Protein AF-A0A848VJ74-F1 (afdb_monomer_lite)

Foldseek 3Di:
DCVLLVLDDLLLLVLLLLLQVLDDDPPPNVQLVVLSVVCVVPPDPVSSVSNVVVSQLSLQVLLADPVQLVVCVVVVHRSGDDPLSLLQLLCVLLVHDQADDDDLLNRLLCSLQRSLQVQLLVDDLVLNLVLLVLLPHDNVLSNVLCVVCVSRDHLVSCVVSDPPSSSLLSSLLQLLLVLCQLSDDPSSVVSVVSCCVPPVVLCVSNGPSSVVRDGPDHNVSRPDPSSSRSNNSSSSSNNSSVVVVVVVVVVD

pLDDT: mean 84.58, std 11.13, range [38.28, 97.19]

Sequence (252 aa):
MQDVLAILEPTDYRFLVGLVESNLNLADDTLLRRHLAAVEKEDTPEHRNAFCLAFEDHLRYLGSSDVAWAVRKVMGQDPGVSFQEIVRDAANALKVDAPRLGTDRERLEELVEAYATKQFAELSPEEQQKMLEDLGVERDKAAAFLARSAGKMALPLMVEAFNLVVVEGLIKTIIFGTIAKIIGRQLTARLFSFLVGRLPWWVTWIGPAAWTLSIGWTALDIQGPAMRKTIPVVLYLGLASLRVKGAERDGA

Structure (mmCIF, N/CA/C/O backbone):
data_AF-A0A848VJ74-F1
#
_entry.id   AF-A0A848VJ74-F1
#
loop_
_atom_site.group_PDB
_atom_site.id
_atom_site.type_symbol
_atom_site.label_atom_id
_atom_site.label_alt_id
_atom_site.label_comp_id
_atom_site.label_asym_id
_atom_site.label_entity_id
_atom_site.label_seq_id
_atom_site.pdbx_PDB_ins_code
_atom_site.Cartn_x
_atom_site.Cartn_y
_atom_site.Cartn_z
_atom_site.occupancy
_atom_site.B_iso_or_equiv
_atom_site.auth_seq_id
_atom_site.auth_comp_id
_atom_site.auth_asym_id
_atom_site.auth_atom_id
_atom_site.pdbx_PDB_model_num
ATOM 1 N N . MET A 1 1 ? -1.002 -7.737 -13.983 1.00 87.56 1 MET A N 1
ATOM 2 C CA . MET A 1 1 ? -0.115 -6.668 -13.503 1.00 87.56 1 MET A CA 1
ATOM 3 C C . MET A 1 1 ? -0.118 -5.556 -14.525 1.00 87.56 1 MET A C 1
ATOM 5 O O . MET A 1 1 ? -0.227 -4.409 -14.134 1.00 87.56 1 MET A O 1
ATOM 9 N N . GLN A 1 2 ? -0.068 -5.873 -15.821 1.00 85.25 2 GLN A N 1
ATOM 10 C CA . GLN A 1 2 ? -0.186 -4.899 -16.912 1.00 85.25 2 GLN A CA 1
ATOM 11 C C . GLN A 1 2 ? -1.416 -3.974 -16.802 1.00 85.25 2 GLN A C 1
ATOM 13 O O . GLN A 1 2 ? -1.291 -2.772 -17.002 1.00 85.25 2 GLN A O 1
ATOM 18 N N . ASP A 1 3 ? -2.572 -4.507 -16.400 1.00 89.19 3 ASP A N 1
ATOM 19 C CA . ASP A 1 3 ? -3.796 -3.755 -16.081 1.00 89.19 3 ASP A CA 1
ATOM 20 C C . ASP A 1 3 ? -3.602 -2.735 -14.944 1.00 89.19 3 ASP A C 1
ATOM 22 O O . ASP A 1 3 ? -4.093 -1.612 -15.019 1.00 89.19 3 ASP A O 1
ATOM 26 N N . VAL A 1 4 ? -2.837 -3.106 -13.917 1.00 93.25 4 VAL A N 1
ATOM 27 C CA . VAL A 1 4 ? -2.484 -2.243 -12.779 1.00 93.25 4 VAL A CA 1
ATOM 28 C C . VAL A 1 4 ? -1.413 -1.219 -13.161 1.00 93.25 4 VAL A C 1
ATOM 30 O O . VAL A 1 4 ? -1.454 -0.080 -12.718 1.00 93.25 4 VAL A O 1
ATOM 33 N N . LEU A 1 5 ? -0.433 -1.595 -13.980 1.00 93.12 5 LEU A N 1
ATOM 34 C CA . LEU A 1 5 ? 0.645 -0.690 -14.381 1.00 93.12 5 LEU A CA 1
ATOM 35 C C . LEU A 1 5 ? 0.171 0.370 -15.378 1.00 93.12 5 LEU A C 1
ATOM 37 O O . LEU A 1 5 ? 0.678 1.488 -15.367 1.00 93.12 5 LEU A O 1
ATOM 41 N N . ALA A 1 6 ? -0.822 0.046 -16.208 1.00 91.12 6 ALA A N 1
ATOM 42 C CA . ALA A 1 6 ? -1.380 0.963 -17.199 1.00 91.12 6 ALA A CA 1
ATOM 43 C C . ALA A 1 6 ? -2.061 2.200 -16.583 1.00 91.12 6 ALA A C 1
ATOM 45 O O . ALA A 1 6 ? -2.160 3.230 -17.247 1.00 91.12 6 ALA A O 1
ATOM 46 N N . ILE A 1 7 ? -2.512 2.112 -15.327 1.00 92.50 7 ILE A N 1
ATOM 47 C CA . ILE A 1 7 ? -3.195 3.207 -14.620 1.00 92.50 7 ILE A CA 1
ATOM 48 C C . ILE A 1 7 ? -2.255 4.118 -13.817 1.00 92.50 7 ILE A C 1
ATOM 50 O O . ILE A 1 7 ? -2.706 5.049 -13.143 1.00 92.50 7 ILE A O 1
ATOM 54 N N . LEU A 1 8 ? -0.956 3.824 -13.829 1.00 92.94 8 LEU A N 1
ATOM 55 C CA . LEU A 1 8 ? 0.028 4.577 -13.068 1.00 92.94 8 LEU A CA 1
ATOM 56 C C . LEU A 1 8 ? 0.418 5.870 -13.789 1.00 92.94 8 LEU A C 1
ATOM 58 O O . LEU A 1 8 ? 0.572 5.934 -15.010 1.00 92.94 8 LEU A O 1
ATOM 62 N N . GLU A 1 9 ? 0.618 6.910 -12.994 1.00 90.69 9 GLU A N 1
ATOM 63 C CA . GLU A 1 9 ? 1.155 8.192 -13.422 1.00 90.69 9 GLU A CA 1
ATOM 64 C C . GLU A 1 9 ? 2.674 8.234 -13.175 1.00 90.69 9 GLU A C 1
ATOM 66 O O . GLU A 1 9 ? 3.182 7.523 -12.303 1.00 90.69 9 GLU A O 1
ATOM 71 N N . PRO A 1 10 ? 3.431 9.121 -13.849 1.00 89.38 10 PRO A N 1
ATOM 72 C CA . PRO A 1 10 ? 4.872 9.263 -13.611 1.00 89.38 10 PRO A CA 1
ATOM 73 C C . PRO A 1 10 ? 5.256 9.482 -12.136 1.00 89.38 10 PRO A C 1
ATOM 75 O O . PRO A 1 10 ? 6.315 9.043 -11.683 1.00 89.38 10 PRO A O 1
ATOM 78 N N . THR A 1 11 ? 4.386 10.132 -11.356 1.00 89.56 11 THR A N 1
ATOM 79 C CA . THR A 1 11 ? 4.577 10.315 -9.908 1.00 89.56 11 THR A CA 1
ATOM 80 C C . THR A 1 11 ? 4.570 8.982 -9.152 1.00 89.56 11 THR A C 1
ATOM 82 O O . THR A 1 11 ? 5.371 8.801 -8.231 1.00 89.56 11 THR A O 1
ATOM 85 N N . ASP A 1 12 ? 3.718 8.037 -9.559 1.00 93.00 12 ASP A N 1
ATOM 86 C CA . ASP A 1 12 ? 3.618 6.707 -8.956 1.00 93.00 12 ASP A CA 1
ATOM 87 C C . ASP A 1 12 ? 4.892 5.897 -9.197 1.00 93.00 12 ASP A C 1
ATOM 89 O O . ASP A 1 12 ? 5.389 5.249 -8.278 1.00 93.00 12 ASP A O 1
ATOM 93 N N . TYR A 1 13 ? 5.475 5.993 -10.397 1.00 93.62 13 TYR A N 1
ATOM 94 C CA . TYR A 1 13 ? 6.734 5.324 -10.727 1.00 93.62 13 TYR A CA 1
ATOM 95 C C . TYR A 1 13 ? 7.848 5.719 -9.762 1.00 93.62 13 TYR A C 1
ATOM 97 O O . TYR A 1 13 ? 8.480 4.851 -9.164 1.00 93.62 13 TYR A O 1
ATOM 105 N N . ARG A 1 14 ? 8.051 7.022 -9.531 1.00 91.00 14 ARG A N 1
ATOM 106 C CA . ARG A 1 14 ? 9.091 7.490 -8.602 1.00 91.00 14 ARG A CA 1
ATOM 107 C C . ARG A 1 14 ? 8.842 7.002 -7.173 1.00 91.00 14 ARG A C 1
ATOM 109 O O . ARG A 1 14 ? 9.794 6.623 -6.488 1.00 91.00 14 ARG A O 1
ATOM 116 N N . PHE A 1 15 ? 7.586 6.996 -6.723 1.00 90.62 15 PHE A N 1
ATOM 117 C CA . PHE A 1 15 ? 7.241 6.481 -5.398 1.00 90.62 15 PHE A CA 1
ATOM 118 C C . PHE A 1 15 ? 7.562 4.982 -5.280 1.00 90.62 15 PHE A C 1
ATOM 120 O O . PHE A 1 15 ? 8.237 4.573 -4.336 1.00 90.62 15 PHE A O 1
ATOM 127 N N . LEU A 1 16 ? 7.159 4.183 -6.272 1.00 92.88 16 LEU A N 1
ATOM 128 C CA . LEU A 1 16 ? 7.401 2.741 -6.339 1.00 92.88 16 LEU A CA 1
ATOM 129 C C . LEU A 1 16 ? 8.894 2.387 -6.386 1.00 92.88 16 LEU A C 1
ATOM 131 O O . LEU A 1 16 ? 9.324 1.515 -5.632 1.00 92.88 16 LEU A O 1
ATOM 135 N N . VAL A 1 17 ? 9.693 3.095 -7.196 1.00 91.50 17 VAL A N 1
ATOM 136 C CA . VAL A 1 17 ? 11.163 2.955 -7.211 1.00 91.50 17 VAL A CA 1
ATOM 137 C C . VAL A 1 17 ? 11.736 3.217 -5.817 1.00 91.50 17 VAL A C 1
ATOM 139 O O . VAL A 1 17 ? 12.530 2.433 -5.299 1.00 91.50 17 VAL A O 1
ATOM 142 N N . GLY A 1 18 ? 11.266 4.279 -5.162 1.00 88.94 18 GLY A N 1
ATOM 143 C CA . GLY A 1 18 ? 11.667 4.616 -3.802 1.00 88.94 18 GLY A CA 1
ATOM 144 C C . GLY A 1 18 ? 11.379 3.522 -2.769 1.00 88.94 18 GLY A C 1
ATOM 145 O O . GLY A 1 18 ? 12.167 3.347 -1.841 1.00 88.94 18 GLY A O 1
ATOM 146 N N . LEU A 1 19 ? 10.284 2.770 -2.925 1.00 88.75 19 LEU A N 1
ATOM 147 C CA . LEU A 1 19 ? 9.942 1.656 -2.035 1.00 88.75 19 LEU A CA 1
ATOM 148 C C . LEU A 1 19 ? 10.895 0.463 -2.211 1.00 88.75 19 LEU A C 1
ATOM 150 O O . LEU A 1 19 ? 11.375 -0.083 -1.212 1.00 88.75 19 LEU A O 1
ATOM 154 N N . VAL A 1 20 ? 11.203 0.073 -3.453 1.00 86.19 20 VAL A N 1
ATOM 155 C CA . VAL A 1 20 ? 11.966 -1.159 -3.747 1.00 86.19 20 VAL A CA 1
ATOM 156 C C . VAL A 1 20 ? 13.481 -1.019 -3.559 1.00 86.19 20 VAL A C 1
ATOM 158 O O . VAL A 1 20 ? 14.148 -1.978 -3.152 1.00 86.19 20 VAL A O 1
ATOM 161 N N . GLU A 1 21 ? 14.025 0.182 -3.752 1.00 77.19 21 GLU A N 1
ATOM 162 C CA . GLU A 1 21 ? 15.469 0.452 -3.658 1.00 77.19 21 GLU A CA 1
ATOM 163 C C . GLU A 1 21 ? 15.962 0.743 -2.229 1.00 77.19 21 GLU A C 1
ATOM 165 O O . GLU A 1 21 ? 17.157 0.891 -1.979 1.00 77.19 21 GLU A O 1
ATOM 170 N N . SER A 1 22 ? 15.059 0.834 -1.253 1.00 60.19 22 SER A N 1
ATOM 171 C CA . SER A 1 22 ? 15.365 1.416 0.060 1.00 60.19 22 SER A CA 1
ATOM 172 C C . SER A 1 22 ? 16.222 0.576 1.013 1.00 60.19 22 SER A C 1
ATOM 174 O O . SER A 1 22 ? 16.578 1.070 2.079 1.00 60.19 22 SER A O 1
ATOM 176 N N . ASN A 1 23 ? 16.604 -0.651 0.646 1.00 47.19 23 ASN A N 1
ATOM 177 C CA . ASN A 1 23 ? 17.564 -1.464 1.396 1.00 47.19 23 ASN A CA 1
ATOM 178 C C . ASN A 1 23 ? 18.284 -2.449 0.466 1.00 47.19 23 ASN A C 1
ATOM 180 O O . ASN A 1 23 ? 17.617 -3.248 -0.188 1.00 47.19 23 ASN A O 1
ATOM 184 N N . LEU A 1 24 ? 19.621 -2.376 0.445 1.00 42.09 24 LEU A N 1
ATOM 185 C CA . LEU A 1 24 ? 20.593 -3.393 0.004 1.00 42.09 24 LEU A CA 1
ATOM 186 C C . LEU A 1 24 ? 20.013 -4.488 -0.914 1.00 42.09 24 LEU A C 1
ATOM 188 O O . LEU A 1 24 ? 19.510 -5.496 -0.419 1.00 42.09 24 LEU A O 1
ATOM 192 N N . ASN A 1 25 ? 20.092 -4.319 -2.236 1.00 44.69 25 ASN A N 1
ATOM 193 C CA . ASN A 1 25 ? 19.915 -5.438 -3.161 1.00 44.69 25 ASN A CA 1
ATOM 194 C C . ASN A 1 25 ? 20.961 -5.413 -4.276 1.00 44.69 25 ASN A C 1
ATOM 196 O O . ASN A 1 25 ? 21.465 -4.359 -4.638 1.00 44.69 25 ASN A O 1
ATOM 200 N N . LEU A 1 26 ? 21.297 -6.602 -4.777 1.00 38.28 26 LEU A N 1
ATOM 201 C CA . LEU A 1 26 ? 22.283 -6.848 -5.840 1.00 38.28 26 LEU A CA 1
ATOM 202 C C . LEU A 1 26 ? 21.652 -6.864 -7.248 1.00 38.28 26 LEU A C 1
ATOM 204 O O . LEU A 1 26 ? 22.311 -7.256 -8.209 1.00 38.28 26 LEU A O 1
ATOM 208 N N . ALA A 1 27 ? 20.374 -6.492 -7.373 1.00 46.59 27 ALA A N 1
ATOM 209 C CA . ALA A 1 27 ? 19.727 -6.323 -8.669 1.00 46.59 27 ALA A CA 1
ATOM 210 C C . ALA A 1 27 ? 20.241 -5.036 -9.330 1.00 46.59 27 ALA A C 1
ATOM 212 O O . ALA A 1 27 ? 20.674 -4.113 -8.646 1.00 46.59 27 ALA A O 1
ATOM 213 N N . ASP A 1 28 ? 20.233 -4.990 -10.661 1.00 51.81 28 ASP A N 1
ATOM 214 C CA . ASP A 1 28 ? 20.763 -3.869 -11.441 1.00 51.81 28 ASP A CA 1
ATOM 215 C C . ASP A 1 28 ? 19.826 -2.644 -11.336 1.00 51.81 28 ASP A C 1
ATOM 217 O O . ASP A 1 28 ? 19.092 -2.296 -12.264 1.00 51.81 28 ASP A O 1
ATOM 221 N N . ASP A 1 29 ? 19.827 -2.003 -10.161 1.00 63.00 29 ASP A N 1
ATOM 222 C CA . ASP A 1 29 ? 19.030 -0.824 -9.777 1.00 63.00 29 ASP A CA 1
ATOM 223 C C . ASP A 1 29 ? 19.243 0.353 -10.758 1.00 63.00 29 ASP A C 1
ATOM 225 O O . ASP A 1 29 ? 18.420 1.259 -10.908 1.00 63.00 29 ASP A O 1
ATOM 229 N N . THR A 1 30 ? 20.335 0.303 -11.522 1.00 68.19 30 THR A N 1
ATOM 230 C CA . THR A 1 30 ? 20.664 1.221 -12.611 1.00 68.19 30 THR A CA 1
ATOM 231 C C . THR A 1 30 ? 19.622 1.225 -13.731 1.00 68.19 30 THR A C 1
ATOM 233 O O . THR A 1 30 ? 19.390 2.272 -14.343 1.00 68.19 30 THR A O 1
ATOM 236 N N . LEU A 1 31 ? 18.989 0.082 -14.020 1.00 82.25 31 LEU A N 1
ATOM 237 C CA . LEU A 1 31 ? 18.052 -0.049 -15.136 1.00 82.25 31 LEU A CA 1
ATOM 238 C C . LEU A 1 31 ? 16.699 0.596 -14.819 1.00 82.25 31 LEU A C 1
ATOM 240 O O . LEU A 1 31 ? 16.188 1.379 -15.622 1.00 82.25 31 LEU A O 1
ATOM 244 N N . LEU A 1 32 ? 16.153 0.334 -13.628 1.00 87.88 32 LEU A N 1
ATOM 245 C CA . LEU A 1 32 ? 14.874 0.904 -13.201 1.00 87.88 32 LEU A CA 1
ATOM 246 C C . LEU A 1 32 ? 14.961 2.435 -13.105 1.00 87.88 32 LEU A C 1
ATOM 248 O O . LEU A 1 32 ? 14.093 3.140 -13.622 1.00 87.88 32 LEU A O 1
ATOM 252 N N . ARG A 1 33 ? 16.068 2.962 -12.561 1.00 87.19 33 ARG A N 1
ATOM 253 C CA . ARG A 1 33 ? 16.355 4.408 -12.541 1.00 87.19 33 ARG A CA 1
ATOM 254 C C . ARG A 1 33 ? 16.524 5.003 -13.925 1.00 87.19 33 ARG A C 1
ATOM 256 O O . ARG A 1 33 ? 16.079 6.123 -14.155 1.00 87.19 33 ARG A O 1
ATOM 263 N N . ARG A 1 34 ? 17.166 4.281 -14.846 1.00 91.00 34 ARG A N 1
ATOM 264 C CA . ARG A 1 34 ? 17.322 4.734 -16.231 1.00 91.00 34 ARG A CA 1
ATOM 265 C C . ARG A 1 34 ? 15.961 4.879 -16.906 1.00 91.00 34 ARG A C 1
ATOM 267 O O . ARG A 1 34 ? 15.723 5.905 -17.538 1.00 91.00 34 ARG A O 1
ATOM 274 N N . HIS A 1 35 ? 15.077 3.893 -16.760 1.00 93.81 35 HIS A N 1
ATOM 275 C CA . HIS A 1 35 ? 13.731 3.974 -17.325 1.00 93.81 35 HIS A CA 1
ATOM 276 C C . HIS A 1 35 ? 12.890 5.056 -16.646 1.00 93.81 35 HIS A C 1
ATOM 278 O O . HIS A 1 35 ? 12.231 5.820 -17.343 1.00 93.81 35 HIS A O 1
ATOM 284 N N . LEU A 1 36 ? 12.987 5.204 -15.320 1.00 93.06 36 LEU A N 1
ATOM 285 C CA . LEU A 1 36 ? 12.335 6.302 -14.607 1.00 93.06 36 LEU A CA 1
ATOM 286 C C . LEU A 1 36 ? 12.811 7.668 -15.126 1.00 93.06 36 LEU A C 1
ATOM 288 O O . LEU A 1 36 ? 11.993 8.518 -15.458 1.00 93.06 36 LEU A O 1
ATOM 292 N N . ALA A 1 37 ? 14.124 7.865 -15.264 1.00 92.62 37 ALA A N 1
ATOM 293 C CA . ALA A 1 37 ? 14.690 9.103 -15.795 1.00 92.62 37 ALA A CA 1
ATOM 294 C C . ALA A 1 37 ? 14.249 9.377 -17.243 1.00 92.62 37 ALA A C 1
ATOM 296 O O . ALA A 1 37 ? 14.089 10.536 -17.620 1.00 92.62 37 ALA A O 1
ATOM 297 N N . ALA A 1 38 ? 14.039 8.332 -18.052 1.00 94.88 38 ALA A N 1
ATOM 298 C CA . ALA A 1 38 ? 13.506 8.471 -19.405 1.00 94.88 38 ALA A CA 1
ATOM 299 C C . ALA A 1 38 ? 12.053 8.975 -19.394 1.00 94.88 38 ALA A C 1
ATOM 301 O O . ALA A 1 38 ? 11.772 9.958 -20.073 1.00 94.88 38 ALA A O 1
ATOM 302 N N . VAL A 1 39 ? 11.177 8.386 -18.566 1.00 95.06 39 VAL A N 1
ATOM 303 C CA . VAL A 1 39 ? 9.784 8.851 -18.383 1.00 95.06 39 VAL A CA 1
ATOM 304 C C . VAL A 1 39 ? 9.753 10.292 -17.858 1.00 95.06 39 VAL A C 1
ATOM 306 O O . VAL A 1 39 ? 8.986 11.118 -18.338 1.00 95.06 39 VAL A O 1
ATOM 309 N N . GLU A 1 40 ? 10.607 10.626 -16.889 1.00 92.06 40 GLU A N 1
ATOM 310 C CA . GLU A 1 40 ? 10.662 11.972 -16.300 1.00 92.06 40 GLU A CA 1
ATOM 311 C C . GLU A 1 40 ? 11.168 13.039 -17.272 1.00 92.06 40 GLU A C 1
ATOM 313 O O . GLU A 1 40 ? 10.790 14.206 -17.158 1.00 92.06 40 GLU A O 1
ATOM 318 N N . LYS A 1 41 ? 12.041 12.650 -18.205 1.00 94.50 41 LYS A N 1
ATOM 319 C CA . LYS A 1 41 ? 12.523 13.526 -19.270 1.00 94.50 41 LYS A CA 1
ATOM 320 C C . LYS A 1 41 ? 11.464 13.708 -20.354 1.00 94.50 41 LYS A C 1
ATOM 322 O O . LYS A 1 41 ? 11.285 14.824 -20.835 1.00 94.50 41 LYS A O 1
ATOM 327 N N . GLU A 1 42 ? 10.815 12.621 -20.756 1.00 94.62 42 GLU A N 1
ATOM 328 C CA . GLU A 1 42 ? 9.814 12.612 -21.815 1.00 94.62 42 GLU A CA 1
ATOM 329 C C . GLU A 1 42 ? 8.789 11.501 -21.570 1.00 94.62 42 GLU A C 1
ATOM 331 O O . GLU A 1 42 ? 9.100 10.310 -21.624 1.00 94.62 42 GLU A O 1
ATOM 336 N N . ASP A 1 43 ? 7.548 11.891 -21.306 1.00 94.25 43 ASP A N 1
ATOM 337 C CA . ASP A 1 43 ? 6.488 10.962 -20.930 1.00 94.25 43 ASP A CA 1
ATOM 338 C C . ASP A 1 43 ? 5.800 10.362 -22.168 1.00 94.25 43 ASP A C 1
ATOM 340 O O . ASP A 1 43 ? 4.734 10.814 -22.588 1.00 94.25 43 ASP A O 1
ATOM 344 N N . THR A 1 44 ? 6.441 9.362 -22.784 1.00 94.94 44 THR A N 1
ATOM 345 C CA . THR A 1 44 ? 5.914 8.650 -23.961 1.00 94.94 44 THR A CA 1
ATOM 346 C C . THR A 1 44 ? 5.405 7.245 -23.613 1.00 94.94 44 THR A C 1
ATOM 348 O O . THR A 1 44 ? 5.876 6.636 -22.643 1.00 94.94 44 THR A O 1
ATOM 351 N N . PRO A 1 45 ? 4.478 6.670 -24.409 1.00 94.06 45 PRO A N 1
ATOM 352 C CA . PRO A 1 45 ? 4.036 5.285 -24.240 1.00 94.06 45 PRO A CA 1
ATOM 353 C C . PRO A 1 45 ? 5.190 4.274 -24.225 1.00 94.06 45 PRO A C 1
ATOM 355 O O . PRO A 1 45 ? 5.158 3.318 -23.453 1.00 94.06 45 PRO A O 1
ATOM 358 N N . GLU A 1 46 ? 6.231 4.498 -25.028 1.00 95.00 46 GLU A N 1
ATOM 359 C CA . GLU A 1 46 ? 7.409 3.634 -25.110 1.00 95.00 46 GLU A CA 1
ATOM 360 C C . GLU A 1 46 ? 8.228 3.677 -23.815 1.00 95.00 46 GLU A C 1
ATOM 362 O O . GLU A 1 46 ? 8.602 2.626 -23.287 1.00 95.00 46 GLU A O 1
ATOM 367 N N . HIS A 1 47 ? 8.474 4.872 -23.263 1.00 95.25 47 HIS A N 1
ATOM 368 C CA . HIS A 1 47 ? 9.189 5.014 -21.994 1.00 95.25 47 HIS A CA 1
ATOM 369 C C . HIS A 1 47 ? 8.393 4.422 -20.829 1.00 95.25 47 HIS A C 1
ATOM 371 O O . HIS A 1 47 ? 8.970 3.722 -19.992 1.00 95.25 47 HIS A O 1
ATOM 377 N N . ARG A 1 48 ? 7.069 4.639 -20.801 1.00 94.81 48 ARG A N 1
ATOM 378 C CA . ARG A 1 48 ? 6.174 4.025 -19.809 1.00 94.81 48 ARG A CA 1
ATOM 379 C C . ARG A 1 48 ? 6.216 2.503 -19.891 1.00 94.81 48 ARG A C 1
ATOM 381 O O . ARG A 1 48 ? 6.421 1.852 -18.875 1.00 94.81 48 ARG A O 1
ATOM 388 N N . ASN A 1 49 ? 6.078 1.935 -21.089 1.00 94.44 49 ASN A N 1
ATOM 389 C CA . ASN A 1 49 ? 6.104 0.487 -21.289 1.00 94.44 49 ASN A CA 1
ATOM 390 C C . ASN A 1 49 ? 7.437 -0.120 -20.820 1.00 94.44 49 ASN A C 1
ATOM 392 O O . ASN A 1 49 ? 7.440 -1.077 -20.047 1.00 94.44 49 ASN A O 1
ATOM 396 N N . ALA A 1 50 ? 8.562 0.495 -21.199 1.00 93.81 50 ALA A N 1
ATOM 397 C CA . ALA A 1 50 ? 9.884 0.045 -20.779 1.00 93.81 50 ALA A CA 1
ATOM 398 C C . ALA A 1 50 ? 10.057 0.079 -19.249 1.00 93.81 50 ALA A C 1
ATOM 400 O O . ALA A 1 50 ? 10.586 -0.870 -18.669 1.00 93.81 50 ALA A O 1
ATOM 401 N N . PHE A 1 51 ? 9.568 1.133 -18.584 1.00 94.38 51 PHE A N 1
ATOM 402 C CA . PHE A 1 51 ? 9.542 1.193 -17.123 1.00 94.38 51 PHE A CA 1
ATOM 403 C C . PHE A 1 51 ? 8.672 0.082 -16.525 1.00 94.38 51 PHE A C 1
ATOM 405 O O . PHE A 1 51 ? 9.127 -0.629 -15.633 1.00 94.38 51 PHE A O 1
ATOM 412 N N . CYS A 1 52 ? 7.447 -0.096 -17.023 1.00 94.00 52 CYS A N 1
ATOM 413 C CA . CYS A 1 52 ? 6.498 -1.083 -16.514 1.00 94.00 52 CYS A CA 1
ATOM 414 C C . CYS A 1 52 ? 7.037 -2.515 -16.620 1.00 94.00 52 CYS A C 1
ATOM 416 O O . CYS A 1 52 ? 6.945 -3.265 -15.650 1.00 94.00 52 CYS A O 1
ATOM 418 N N . LEU A 1 53 ? 7.657 -2.874 -17.748 1.00 92.25 53 LEU A N 1
ATOM 419 C CA . LEU A 1 53 ? 8.297 -4.181 -17.928 1.00 92.25 53 LEU A CA 1
ATOM 420 C C . LEU A 1 53 ? 9.460 -4.390 -16.950 1.00 92.25 53 LEU A C 1
ATOM 422 O O . LEU A 1 53 ? 9.543 -5.436 -16.308 1.00 92.25 53 LEU A O 1
ATOM 426 N N . ALA A 1 54 ? 10.335 -3.391 -16.801 1.00 91.75 54 ALA A N 1
ATOM 427 C CA . ALA A 1 54 ? 11.462 -3.469 -15.873 1.00 91.75 54 ALA A CA 1
ATOM 428 C C . ALA A 1 54 ? 11.001 -3.549 -14.407 1.00 91.75 54 ALA A C 1
ATOM 430 O O . ALA A 1 54 ? 11.569 -4.296 -13.610 1.00 91.75 54 ALA A O 1
ATOM 431 N N . PHE A 1 55 ? 9.961 -2.795 -14.046 1.00 92.81 55 PHE A N 1
ATOM 432 C CA . PHE A 1 55 ? 9.392 -2.803 -12.704 1.00 92.81 55 PHE A CA 1
ATOM 433 C C . PHE A 1 55 ? 8.700 -4.132 -12.382 1.00 92.81 55 PHE A C 1
ATOM 435 O O . PHE A 1 55 ? 8.878 -4.653 -11.282 1.00 92.81 55 PHE A O 1
ATOM 442 N N . GLU A 1 56 ? 7.947 -4.699 -13.330 1.00 92.69 56 GLU A N 1
ATOM 443 C CA . GLU A 1 56 ? 7.338 -6.024 -13.183 1.00 92.69 56 GLU A CA 1
ATOM 444 C C . GLU A 1 56 ? 8.400 -7.101 -12.948 1.00 92.69 56 GLU A C 1
ATOM 446 O O . GLU A 1 56 ? 8.306 -7.830 -11.962 1.00 92.69 56 GLU A O 1
ATOM 451 N N . ASP A 1 57 ? 9.443 -7.164 -13.780 1.00 89.38 57 ASP A N 1
ATOM 452 C CA . ASP A 1 57 ? 10.531 -8.136 -13.608 1.00 89.38 57 ASP A CA 1
ATOM 453 C C . ASP A 1 57 ? 11.218 -7.991 -12.238 1.00 89.38 57 ASP A C 1
ATOM 455 O O . ASP A 1 57 ? 11.370 -8.969 -11.498 1.00 89.38 57 ASP A O 1
ATOM 459 N N . HIS A 1 58 ? 11.531 -6.754 -11.837 1.00 89.12 58 HIS A N 1
ATOM 460 C CA . HIS A 1 58 ? 12.139 -6.479 -10.536 1.00 89.12 58 HIS A CA 1
ATOM 461 C C . HIS A 1 58 ? 11.230 -6.892 -9.371 1.00 89.12 58 HIS A C 1
ATOM 463 O O . HIS A 1 58 ? 11.689 -7.510 -8.410 1.00 89.12 58 HIS A O 1
ATOM 469 N N . LEU A 1 59 ? 9.930 -6.593 -9.442 1.00 91.06 59 LEU A N 1
ATOM 470 C CA . LEU A 1 59 ? 8.983 -6.967 -8.393 1.00 91.06 59 LEU A CA 1
ATOM 471 C C . LEU A 1 59 ? 8.833 -8.491 -8.287 1.00 91.06 59 LEU A C 1
ATOM 473 O O . LEU A 1 59 ? 8.797 -9.030 -7.179 1.00 91.06 59 LEU A O 1
ATOM 477 N N . ARG A 1 60 ? 8.805 -9.197 -9.422 1.00 90.62 60 ARG A N 1
ATOM 478 C CA . ARG A 1 60 ? 8.754 -10.666 -9.474 1.00 90.62 60 ARG A CA 1
ATOM 479 C C . ARG A 1 60 ? 10.028 -11.316 -8.944 1.00 90.62 60 ARG A C 1
ATOM 481 O O . ARG A 1 60 ? 9.950 -12.362 -8.294 1.00 90.62 60 ARG A O 1
ATOM 488 N N . TYR A 1 61 ? 11.185 -10.694 -9.163 1.00 87.88 61 TYR A N 1
ATOM 489 C CA . TYR A 1 61 ? 12.433 -11.083 -8.509 1.00 87.88 61 TYR A CA 1
ATOM 490 C C . TYR A 1 61 ? 12.336 -10.904 -6.989 1.00 87.88 61 TYR A C 1
ATOM 492 O O . TYR A 1 61 ? 12.572 -11.860 -6.258 1.00 87.88 61 TYR A O 1
ATOM 500 N N . LEU A 1 62 ? 11.900 -9.732 -6.509 1.00 87.44 62 LEU A N 1
ATOM 501 C CA . LEU A 1 62 ? 11.751 -9.456 -5.074 1.00 87.44 62 LEU A CA 1
ATOM 502 C C . LEU A 1 62 ? 10.781 -10.406 -4.368 1.00 87.44 62 LEU A C 1
ATOM 504 O O . LEU A 1 62 ? 11.001 -10.745 -3.210 1.00 87.44 62 LEU A O 1
ATOM 508 N N . GLY A 1 63 ? 9.704 -10.815 -5.040 1.00 86.12 63 GLY A N 1
ATOM 509 C CA . GLY A 1 63 ? 8.757 -11.799 -4.514 1.00 86.12 63 GLY A CA 1
ATOM 510 C C . GLY A 1 63 ? 9.279 -13.239 -4.529 1.00 86.12 63 GLY A C 1
ATOM 511 O O . GLY A 1 63 ? 8.672 -14.114 -3.921 1.00 86.12 63 GLY A O 1
ATOM 512 N N . SER A 1 64 ? 10.387 -13.510 -5.221 1.00 84.19 64 SER A N 1
ATOM 513 C CA . SER A 1 64 ? 10.966 -14.847 -5.322 1.00 84.19 64 SER A CA 1
ATOM 514 C C . SER A 1 64 ? 11.986 -15.105 -4.214 1.00 84.19 64 SER A C 1
ATOM 516 O O . SER A 1 64 ? 12.692 -14.210 -3.765 1.00 84.19 64 SER A O 1
ATOM 518 N N . SER A 1 65 ? 12.137 -16.369 -3.815 1.00 80.94 65 SER A N 1
ATOM 519 C CA . SER A 1 65 ? 13.352 -16.800 -3.113 1.00 80.94 65 SER A CA 1
ATOM 520 C C . SER A 1 65 ? 14.532 -16.795 -4.090 1.00 80.94 65 SER A C 1
ATOM 522 O O . SER A 1 65 ? 14.404 -17.376 -5.168 1.00 80.94 65 SER A O 1
ATOM 524 N N . ASP A 1 66 ? 15.680 -16.226 -3.701 1.00 77.56 66 ASP A N 1
ATOM 525 C CA . ASP A 1 66 ? 16.906 -16.192 -4.523 1.00 77.56 66 ASP A CA 1
ATOM 526 C C . ASP A 1 66 ? 17.274 -17.581 -5.078 1.00 77.56 66 ASP A C 1
ATOM 528 O O . ASP A 1 66 ? 17.590 -17.737 -6.259 1.00 77.56 66 ASP A O 1
ATOM 532 N N . VAL A 1 67 ? 17.167 -18.618 -4.236 1.00 76.00 67 VAL A N 1
ATOM 533 C CA . VAL A 1 67 ? 17.446 -20.014 -4.612 1.00 76.00 67 VAL A CA 1
ATOM 534 C C . VAL A 1 67 ? 16.431 -20.515 -5.638 1.00 76.00 67 VAL A C 1
ATOM 536 O O . VAL A 1 67 ? 16.815 -21.092 -6.654 1.00 76.00 67 VAL A O 1
ATOM 539 N N . ALA A 1 68 ? 15.137 -20.281 -5.405 1.00 78.56 68 ALA A N 1
ATOM 540 C CA . ALA A 1 68 ? 14.085 -20.712 -6.324 1.00 78.56 68 ALA A CA 1
ATOM 541 C C . ALA A 1 68 ? 14.188 -19.999 -7.681 1.00 78.56 68 ALA A C 1
ATOM 543 O O . ALA A 1 68 ? 14.039 -20.634 -8.725 1.00 78.56 68 ALA A O 1
ATOM 544 N N . TRP A 1 69 ? 14.494 -18.700 -7.670 1.00 84.31 69 TRP A N 1
ATOM 545 C CA . TRP A 1 69 ? 14.718 -17.903 -8.871 1.00 84.31 69 TRP A CA 1
ATOM 546 C C . TRP A 1 69 ? 15.900 -18.444 -9.684 1.00 84.31 69 TRP A C 1
ATOM 548 O O . TRP A 1 69 ? 15.764 -18.696 -10.883 1.00 84.31 69 TRP A O 1
ATOM 558 N N . ALA A 1 70 ? 17.038 -18.707 -9.029 1.00 80.50 70 ALA A N 1
ATOM 559 C CA . ALA A 1 70 ? 18.229 -19.243 -9.685 1.00 80.50 70 ALA A CA 1
ATOM 560 C C . ALA A 1 70 ? 17.987 -20.637 -10.286 1.00 80.50 70 ALA A C 1
ATOM 562 O O . ALA A 1 70 ? 18.370 -20.888 -11.428 1.00 80.50 70 ALA A O 1
ATOM 563 N N . VAL A 1 71 ? 17.308 -21.528 -9.553 1.00 83.81 71 VAL A N 1
ATOM 564 C CA . VAL A 1 71 ? 16.970 -22.878 -10.033 1.00 83.81 71 VAL A CA 1
ATOM 565 C C . VAL A 1 71 ? 16.071 -22.816 -11.266 1.00 83.81 71 VAL A C 1
ATOM 567 O O . VAL A 1 71 ? 16.397 -23.431 -12.281 1.00 83.81 71 VAL A O 1
ATOM 570 N N . ARG A 1 72 ? 14.984 -22.034 -11.220 1.00 85.50 72 ARG A N 1
ATOM 571 C CA . ARG A 1 72 ? 14.077 -21.860 -12.367 1.00 85.50 72 ARG A CA 1
ATOM 572 C C . ARG A 1 72 ? 14.817 -21.324 -13.590 1.00 85.50 72 ARG A C 1
ATOM 574 O O . ARG A 1 72 ? 14.661 -21.868 -14.681 1.00 85.50 72 ARG A O 1
ATOM 581 N N . LYS A 1 73 ? 15.700 -20.338 -13.394 1.00 86.12 73 LYS A N 1
ATOM 582 C CA . LYS A 1 73 ? 16.521 -19.768 -14.468 1.00 86.12 73 LYS A CA 1
ATOM 583 C C . LYS A 1 73 ? 17.446 -20.803 -15.112 1.00 86.12 73 LYS A C 1
ATOM 585 O O . LYS A 1 73 ? 17.508 -20.881 -16.335 1.00 86.12 73 LYS A O 1
ATOM 590 N N . VAL A 1 74 ? 18.143 -21.615 -14.311 1.00 88.81 74 VAL A N 1
ATOM 591 C CA . VAL A 1 74 ? 19.031 -22.684 -14.81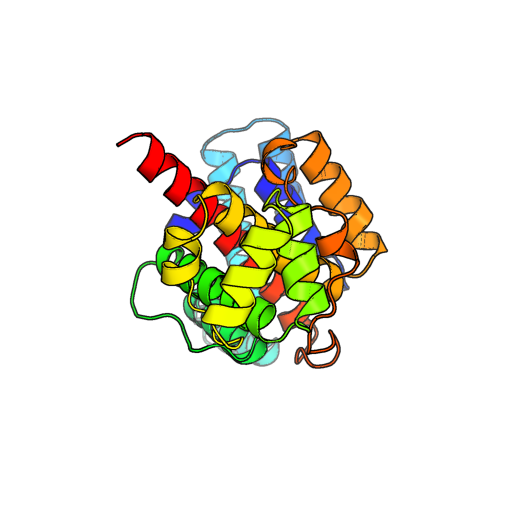3 1.00 88.81 74 VAL A CA 1
ATOM 592 C C . VAL A 1 74 ? 18.241 -23.774 -15.545 1.00 88.81 74 VAL A C 1
ATOM 594 O O . VAL A 1 74 ? 18.734 -24.335 -16.519 1.00 88.81 74 VAL A O 1
ATOM 597 N N . MET A 1 75 ? 17.002 -24.036 -15.126 1.00 89.50 75 MET A N 1
ATOM 598 C CA . MET A 1 75 ? 16.089 -24.970 -15.796 1.00 89.50 75 MET A CA 1
ATOM 599 C C . MET A 1 75 ? 15.405 -24.385 -17.046 1.00 89.50 75 MET A C 1
ATOM 601 O O . MET A 1 75 ? 14.577 -25.064 -17.650 1.00 89.50 75 MET A O 1
ATOM 605 N N . GLY A 1 76 ? 15.721 -23.147 -17.445 1.00 84.81 76 GLY A N 1
ATOM 606 C CA . GLY A 1 76 ? 15.100 -22.486 -18.598 1.00 84.81 76 GLY A CA 1
ATOM 607 C C . GLY A 1 76 ? 13.627 -22.115 -18.390 1.00 84.81 76 GLY A C 1
ATOM 608 O O . GLY A 1 76 ? 12.900 -21.928 -19.362 1.00 84.81 76 GLY A O 1
ATOM 609 N N . GLN A 1 77 ? 13.174 -22.035 -17.137 1.00 85.94 77 GLN A N 1
ATOM 610 C CA . GLN A 1 77 ? 11.827 -21.612 -16.756 1.00 85.94 77 GLN A CA 1
ATOM 611 C C . GLN A 1 77 ? 11.797 -20.113 -16.436 1.00 85.94 77 GLN A C 1
ATOM 613 O O . GLN A 1 77 ? 12.831 -19.513 -16.136 1.00 85.94 77 GLN A O 1
ATOM 618 N N . ASP A 1 78 ? 10.602 -19.519 -16.445 1.00 83.06 78 ASP A N 1
ATOM 619 C CA . ASP A 1 78 ? 10.399 -18.154 -15.953 1.00 83.06 78 ASP A CA 1
ATOM 620 C C . ASP A 1 78 ? 10.762 -18.084 -14.454 1.00 83.06 78 ASP A C 1
ATOM 622 O O . ASP A 1 78 ? 10.155 -18.791 -13.639 1.00 83.06 78 ASP A O 1
ATOM 626 N N . PRO A 1 79 ? 11.786 -17.303 -14.067 1.00 79.81 79 PRO A N 1
ATOM 627 C CA . PRO A 1 79 ? 12.346 -17.390 -12.730 1.00 79.81 79 PRO A CA 1
ATOM 628 C C . PRO A 1 79 ? 11.576 -16.586 -11.679 1.00 79.81 79 PRO A C 1
ATOM 630 O O . PRO A 1 79 ? 11.724 -16.872 -10.486 1.00 79.81 79 PRO A O 1
ATOM 633 N N . GLY A 1 80 ? 10.745 -15.624 -12.081 1.00 84.94 80 GLY A N 1
ATOM 634 C CA . GLY A 1 80 ? 9.966 -14.787 -11.170 1.00 84.94 80 GLY A CA 1
ATOM 635 C C . GLY A 1 80 ? 8.648 -15.435 -10.738 1.00 84.94 80 GLY A C 1
ATOM 636 O O . GLY A 1 80 ? 7.957 -16.047 -11.551 1.00 84.94 80 GLY A O 1
ATOM 637 N N . VAL A 1 81 ? 8.244 -15.255 -9.479 1.00 90.31 81 VAL A N 1
ATOM 638 C CA . VAL A 1 81 ? 6.878 -15.600 -9.040 1.00 90.31 81 VAL A CA 1
ATOM 639 C C . VAL A 1 81 ? 5.834 -14.759 -9.781 1.00 90.31 81 VAL A C 1
ATOM 641 O O . VAL A 1 81 ? 6.141 -13.696 -10.326 1.00 90.31 81 VAL A O 1
ATOM 644 N N . SER A 1 82 ? 4.594 -15.242 -9.837 1.00 91.25 82 SER A N 1
ATOM 645 C CA . SER A 1 82 ? 3.492 -14.490 -10.451 1.00 91.25 82 SER A CA 1
ATOM 646 C C . SER A 1 82 ? 3.099 -13.278 -9.599 1.00 91.25 82 SER A C 1
ATOM 648 O O . SER A 1 82 ? 3.256 -13.295 -8.379 1.00 91.25 82 SER A O 1
ATOM 650 N N . PHE A 1 83 ? 2.528 -12.235 -10.208 1.00 92.19 83 PHE A N 1
ATOM 651 C CA . PHE A 1 83 ? 2.024 -11.094 -9.435 1.00 92.19 83 PHE A CA 1
ATOM 652 C C . PHE A 1 83 ? 0.916 -11.508 -8.454 1.00 92.19 83 PHE A C 1
ATOM 654 O O . PHE A 1 83 ? 0.882 -11.027 -7.324 1.00 92.19 83 PHE A O 1
ATOM 661 N N . GLN A 1 84 ? 0.058 -12.463 -8.832 1.00 92.38 84 GLN A N 1
ATOM 662 C CA . GLN A 1 84 ? -0.989 -12.979 -7.945 1.00 92.38 84 GLN A CA 1
ATOM 663 C C . GLN A 1 84 ? -0.414 -13.669 -6.704 1.00 92.38 84 GLN A C 1
ATOM 665 O O . GLN A 1 84 ? -0.981 -13.559 -5.618 1.00 92.38 84 GLN A O 1
ATOM 670 N N . GLU A 1 85 ? 0.713 -14.366 -6.850 1.00 91.62 85 GLU A N 1
ATOM 671 C CA . GLU A 1 85 ? 1.436 -14.959 -5.727 1.00 91.62 85 GLU A CA 1
ATOM 672 C C . GLU A 1 85 ? 1.982 -13.884 -4.784 1.00 91.62 85 GLU A C 1
ATOM 674 O O . GLU A 1 85 ? 1.756 -13.982 -3.583 1.00 91.62 85 GLU A O 1
ATOM 679 N N . ILE A 1 86 ? 2.558 -12.800 -5.312 1.00 93.50 86 ILE A N 1
ATOM 680 C CA . ILE A 1 86 ? 3.021 -11.661 -4.497 1.00 93.50 86 ILE A CA 1
ATOM 681 C C . ILE A 1 86 ? 1.861 -11.027 -3.717 1.00 93.50 86 ILE A C 1
ATOM 683 O O . ILE A 1 86 ? 1.996 -10.743 -2.526 1.00 93.50 86 ILE A O 1
ATOM 687 N N . VAL A 1 87 ? 0.708 -10.823 -4.364 1.00 94.94 87 VAL A N 1
ATOM 688 C CA . VAL A 1 87 ? -0.498 -10.273 -3.719 1.00 94.94 87 VAL A CA 1
ATOM 689 C C . VAL A 1 87 ? -1.014 -11.211 -2.624 1.00 94.94 87 VAL A C 1
ATOM 691 O O . VAL A 1 87 ? -1.340 -10.756 -1.528 1.00 94.94 87 VAL A O 1
ATOM 694 N N . ARG A 1 88 ? -1.049 -12.524 -2.880 1.00 92.88 88 ARG A N 1
ATOM 695 C CA . ARG A 1 88 ? -1.447 -13.538 -1.892 1.00 92.88 88 ARG A CA 1
ATOM 696 C C . ARG A 1 88 ? -0.491 -13.574 -0.701 1.00 92.88 88 ARG A C 1
ATOM 698 O O . ARG A 1 88 ? -0.940 -13.645 0.440 1.00 92.88 88 ARG A O 1
ATOM 705 N N . ASP A 1 89 ? 0.808 -13.510 -0.949 1.00 91.69 89 ASP A N 1
ATOM 706 C CA . ASP A 1 89 ? 1.820 -13.537 0.104 1.00 91.69 89 ASP A CA 1
ATOM 707 C C . ASP A 1 89 ? 1.744 -12.274 0.970 1.00 91.69 89 ASP A C 1
ATOM 709 O O . ASP A 1 89 ? 1.834 -12.357 2.197 1.00 91.69 89 ASP A O 1
ATOM 713 N N . ALA A 1 90 ? 1.477 -11.115 0.358 1.00 93.25 90 ALA A N 1
ATOM 714 C CA . ALA A 1 90 ? 1.176 -9.887 1.086 1.00 93.25 90 ALA A CA 1
ATOM 715 C C . ALA A 1 90 ? -0.105 -10.019 1.931 1.00 93.25 90 ALA A C 1
ATOM 717 O O . ALA A 1 90 ? -0.086 -9.652 3.105 1.00 93.25 90 ALA A O 1
ATOM 718 N N . ALA A 1 91 ? -1.186 -10.590 1.387 1.00 93.38 91 ALA A N 1
ATOM 719 C CA . ALA A 1 91 ? -2.425 -10.845 2.132 1.00 93.38 91 ALA A CA 1
ATOM 720 C C . ALA A 1 91 ? -2.180 -11.726 3.369 1.00 93.38 91 ALA A C 1
ATOM 722 O O . ALA A 1 91 ? -2.574 -11.371 4.483 1.00 93.38 91 ALA A O 1
ATOM 723 N N . ASN A 1 92 ? -1.429 -12.817 3.192 1.00 91.19 92 ASN A N 1
ATOM 724 C CA . ASN A 1 92 ? -1.043 -13.725 4.270 1.00 91.19 92 ASN A CA 1
ATOM 725 C C . ASN A 1 92 ? -0.223 -13.009 5.354 1.00 91.19 92 ASN A C 1
ATOM 727 O O . ASN A 1 92 ? -0.505 -13.158 6.544 1.00 91.19 92 ASN A O 1
ATOM 731 N N . ALA A 1 93 ? 0.765 -12.198 4.962 1.00 89.75 93 ALA A N 1
ATOM 732 C CA . ALA A 1 93 ? 1.595 -11.443 5.901 1.00 89.75 93 ALA A CA 1
ATOM 733 C C . ALA A 1 93 ? 0.795 -10.385 6.679 1.00 89.75 93 ALA A C 1
ATOM 735 O O . ALA A 1 93 ? 1.007 -10.199 7.877 1.00 89.75 93 ALA A O 1
ATOM 736 N N . LEU A 1 94 ? -0.166 -9.736 6.018 1.00 91.19 94 LEU A N 1
ATOM 737 C CA . LEU A 1 94 ? -1.100 -8.780 6.621 1.00 91.19 94 LEU A CA 1
ATOM 738 C C . LEU A 1 94 ? -2.233 -9.473 7.410 1.00 91.19 94 LEU A C 1
ATOM 740 O O . LEU A 1 94 ? -3.034 -8.809 8.083 1.00 91.19 94 LEU A O 1
ATOM 744 N N . LYS A 1 95 ? -2.270 -10.814 7.383 1.00 91.38 95 LYS A N 1
ATOM 745 C CA . LYS A 1 95 ? -3.256 -11.678 8.044 1.00 91.38 95 LYS A CA 1
ATOM 746 C C . LYS A 1 95 ? -4.690 -11.299 7.656 1.00 91.38 95 LYS A C 1
ATOM 748 O O . LYS A 1 95 ? -5.540 -11.121 8.531 1.00 91.38 95 LYS A O 1
ATOM 753 N N . VAL A 1 96 ? -4.923 -11.093 6.367 1.00 92.06 96 VAL A N 1
ATOM 754 C CA . VAL A 1 96 ? -6.251 -10.901 5.772 1.00 92.06 96 VAL A CA 1
ATOM 755 C C . VAL A 1 96 ? -6.522 -12.032 4.793 1.00 92.06 96 VAL A C 1
ATOM 757 O O . VAL A 1 96 ? -5.583 -12.641 4.278 1.00 92.06 96 VAL A O 1
ATOM 760 N N . ASP A 1 97 ? -7.798 -12.328 4.560 1.00 91.19 97 ASP A N 1
ATOM 761 C CA . ASP A 1 97 ? -8.178 -13.375 3.618 1.00 91.19 97 ASP A CA 1
ATOM 762 C C . ASP A 1 97 ? -7.620 -13.079 2.223 1.00 91.19 97 ASP A C 1
ATOM 764 O O . ASP A 1 97 ? -7.531 -11.926 1.787 1.00 91.19 97 ASP A O 1
ATOM 768 N N . ALA A 1 98 ? -7.221 -14.139 1.521 1.00 86.06 98 ALA A N 1
ATOM 769 C CA . ALA A 1 98 ? -6.714 -14.006 0.168 1.00 86.06 98 ALA A CA 1
ATOM 770 C C . ALA A 1 98 ? -7.811 -13.424 -0.749 1.00 86.06 98 ALA A C 1
ATOM 772 O O . ALA A 1 98 ? -8.938 -13.931 -0.725 1.00 86.06 98 ALA A O 1
ATOM 773 N N . PRO A 1 99 ? -7.493 -12.419 -1.589 1.00 86.81 99 PRO A N 1
ATOM 774 C CA . PRO A 1 99 ? -8.460 -11.847 -2.519 1.00 86.81 99 PRO A CA 1
ATOM 775 C C . PRO A 1 99 ? -9.076 -12.902 -3.439 1.00 86.81 99 PRO A C 1
ATOM 777 O O . PRO A 1 99 ? -8.400 -13.848 -3.874 1.00 86.81 99 PRO A O 1
ATOM 780 N N . ARG A 1 100 ? -10.355 -12.720 -3.777 1.00 85.81 100 ARG A N 1
ATOM 781 C CA . ARG A 1 100 ? -11.091 -13.623 -4.667 1.00 85.81 100 ARG A CA 1
ATOM 782 C C . ARG A 1 100 ? -10.504 -13.616 -6.079 1.00 85.81 100 ARG A C 1
ATOM 784 O O . ARG A 1 100 ? -9.637 -12.818 -6.434 1.00 85.81 100 ARG A O 1
ATOM 791 N N . LEU A 1 101 ? -10.957 -14.567 -6.898 1.00 82.88 101 LEU A N 1
ATOM 792 C CA . LEU A 1 101 ? -10.612 -14.587 -8.317 1.00 82.88 101 LEU A CA 1
ATOM 793 C C . LEU A 1 101 ? -11.121 -13.313 -9.008 1.00 82.88 101 LEU A C 1
ATOM 795 O O . LEU A 1 101 ? -12.249 -12.896 -8.773 1.00 82.88 101 LEU A O 1
ATOM 799 N N . GLY A 1 102 ? -10.282 -12.734 -9.861 1.00 87.94 102 GLY A N 1
ATOM 800 C CA . GLY A 1 102 ? -10.527 -11.476 -10.562 1.00 87.94 102 GLY A CA 1
ATOM 801 C C . GLY A 1 102 ? -9.262 -10.991 -11.268 1.00 87.94 102 GLY A C 1
ATOM 802 O O . GLY A 1 102 ? -8.230 -11.682 -11.241 1.00 87.94 102 GLY A O 1
ATOM 803 N N . THR A 1 103 ? -9.359 -9.814 -11.882 1.00 92.81 103 THR A N 1
ATOM 804 C CA . THR A 1 103 ? -8.217 -9.052 -12.410 1.00 92.81 103 THR A CA 1
ATOM 805 C C . THR A 1 103 ? -7.234 -8.699 -11.296 1.00 92.81 103 THR A C 1
ATOM 807 O O . THR A 1 103 ? -7.565 -8.744 -10.108 1.00 92.81 103 THR A O 1
ATOM 810 N N . ASP A 1 104 ? -6.004 -8.342 -11.659 1.00 94.31 104 ASP A N 1
ATOM 811 C CA . ASP A 1 104 ? -5.012 -7.977 -10.650 1.00 94.31 104 ASP A CA 1
ATOM 812 C C . ASP A 1 104 ? -5.396 -6.663 -9.958 1.00 94.31 104 ASP A C 1
ATOM 814 O O . ASP A 1 104 ? -5.186 -6.532 -8.752 1.00 94.31 104 ASP A O 1
ATOM 818 N N . ARG A 1 105 ? -6.057 -5.749 -10.682 1.00 94.25 105 ARG A N 1
ATOM 819 C CA . ARG A 1 105 ? -6.671 -4.540 -10.117 1.0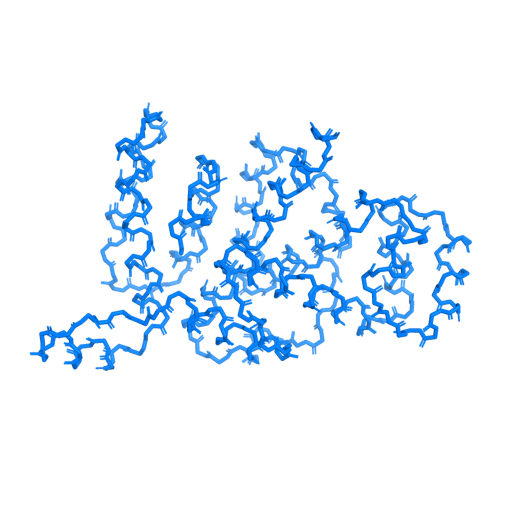0 94.25 105 ARG A CA 1
ATOM 820 C C . ARG A 1 105 ? -7.708 -4.869 -9.037 1.00 94.25 105 ARG A C 1
ATOM 822 O O . ARG A 1 105 ? -7.563 -4.426 -7.902 1.00 94.25 105 ARG A O 1
ATOM 829 N N . GLU A 1 106 ? -8.700 -5.705 -9.347 1.00 93.56 106 GLU A N 1
ATOM 830 C CA . GLU A 1 106 ? -9.763 -6.079 -8.395 1.00 93.56 106 GLU A CA 1
ATOM 831 C C . GLU A 1 106 ? -9.208 -6.766 -7.140 1.00 93.56 106 GLU A C 1
ATOM 833 O O . GLU A 1 106 ? -9.667 -6.507 -6.028 1.00 93.56 106 GLU A O 1
ATOM 838 N N . ARG A 1 107 ? -8.182 -7.610 -7.296 1.00 95.56 107 ARG A N 1
ATOM 839 C CA . ARG A 1 107 ? -7.530 -8.286 -6.165 1.00 95.56 107 ARG A CA 1
ATOM 840 C C . ARG A 1 107 ? -6.813 -7.311 -5.238 1.00 95.56 107 ARG A C 1
ATOM 842 O O . ARG A 1 107 ? -6.849 -7.491 -4.023 1.00 95.56 107 ARG A O 1
ATOM 849 N N . LEU A 1 108 ? -6.143 -6.306 -5.799 1.00 96.81 108 LEU A N 1
ATOM 850 C CA . LEU A 1 108 ? -5.461 -5.276 -5.020 1.00 96.81 108 LEU A CA 1
ATOM 851 C C . LEU A 1 108 ? -6.450 -4.373 -4.280 1.00 96.81 108 LEU A C 1
ATOM 853 O O . LEU A 1 108 ? -6.212 -4.040 -3.119 1.00 96.81 108 LEU A O 1
ATOM 857 N N . GLU A 1 109 ? -7.548 -3.996 -4.936 1.00 94.94 109 GLU A N 1
ATOM 858 C CA . GLU A 1 109 ? -8.632 -3.233 -4.315 1.00 94.94 109 GLU A CA 1
ATOM 859 C C . GLU A 1 109 ? -9.226 -3.999 -3.130 1.00 94.94 109 GLU A C 1
ATOM 861 O O . GLU A 1 109 ? -9.286 -3.461 -2.027 1.00 94.94 109 GLU A O 1
ATOM 866 N N . GLU A 1 110 ? -9.582 -5.274 -3.328 1.00 94.69 110 GLU A N 1
ATOM 867 C CA . GLU A 1 110 ? -10.124 -6.126 -2.265 1.00 94.69 110 GLU A CA 1
ATOM 868 C C . GLU A 1 110 ? -9.136 -6.275 -1.102 1.00 94.69 110 GLU A C 1
ATOM 870 O O . GLU A 1 110 ? -9.527 -6.142 0.058 1.00 94.69 110 GLU A O 1
ATOM 875 N N . LEU A 1 111 ? -7.850 -6.496 -1.395 1.00 96.06 111 LEU A N 1
ATOM 876 C CA . LEU A 1 111 ? -6.810 -6.604 -0.374 1.00 96.06 111 LEU A CA 1
ATOM 877 C C . LEU A 1 111 ? -6.717 -5.334 0.481 1.00 96.06 111 LEU A C 1
ATOM 879 O O . LEU A 1 111 ? -6.674 -5.411 1.711 1.00 96.06 111 LEU A O 1
ATOM 883 N N . VAL A 1 112 ? -6.665 -4.167 -0.164 1.00 95.81 112 VAL A N 1
ATOM 884 C CA . VAL A 1 112 ? -6.511 -2.879 0.518 1.00 95.81 112 VAL A CA 1
ATOM 885 C C . VAL A 1 112 ? -7.765 -2.511 1.311 1.00 95.81 112 VAL A C 1
ATOM 887 O O . VAL A 1 112 ? -7.641 -2.083 2.459 1.00 95.81 112 VAL A O 1
ATOM 890 N N . GLU A 1 113 ? -8.960 -2.725 0.755 1.00 93.62 113 GLU A N 1
ATOM 891 C CA . GLU A 1 113 ? -10.232 -2.513 1.455 1.00 93.62 113 GLU A CA 1
ATOM 892 C C . GLU A 1 113 ? -10.354 -3.438 2.682 1.00 93.62 113 GLU A C 1
ATOM 894 O O . GLU A 1 113 ? -10.684 -2.977 3.782 1.00 93.62 113 GLU A O 1
ATOM 899 N N . ALA A 1 114 ? -10.027 -4.728 2.535 1.00 93.19 114 ALA A N 1
ATOM 900 C CA . ALA A 1 114 ? -10.070 -5.703 3.625 1.00 93.19 114 ALA A CA 1
ATOM 901 C C . ALA A 1 114 ? -9.056 -5.375 4.730 1.00 93.19 114 ALA A C 1
ATOM 903 O O . ALA A 1 114 ? -9.396 -5.379 5.916 1.00 93.19 114 ALA A O 1
ATOM 904 N N . TYR A 1 115 ? -7.820 -5.039 4.354 1.00 93.88 115 TYR A N 1
ATOM 905 C CA . TYR A 1 115 ? -6.783 -4.670 5.310 1.00 93.88 115 TYR A CA 1
ATOM 906 C C . TYR A 1 115 ? -7.108 -3.368 6.045 1.00 93.88 115 TYR A C 1
ATOM 908 O O . TYR A 1 115 ? -6.983 -3.324 7.269 1.00 93.88 115 TYR A O 1
ATOM 916 N N . ALA A 1 116 ? -7.591 -2.339 5.344 1.00 92.50 116 ALA A N 1
ATOM 917 C CA . ALA A 1 116 ? -8.016 -1.095 5.977 1.00 92.50 116 ALA A CA 1
ATOM 918 C C . ALA A 1 116 ? -9.176 -1.318 6.958 1.00 92.50 116 ALA A C 1
ATOM 920 O O . ALA A 1 116 ? -9.118 -0.842 8.091 1.00 92.50 116 ALA A O 1
ATOM 921 N N . THR A 1 117 ? -10.183 -2.106 6.564 1.00 90.31 117 THR A N 1
ATOM 922 C CA . THR A 1 117 ? -11.315 -2.471 7.435 1.00 90.31 117 THR A CA 1
ATOM 923 C C . THR A 1 117 ? -10.833 -3.157 8.707 1.00 90.31 117 THR A C 1
ATOM 925 O O . THR A 1 117 ? -11.216 -2.774 9.813 1.00 90.31 117 THR A O 1
ATOM 928 N N . LYS A 1 118 ? -9.960 -4.158 8.552 1.00 90.69 118 LYS A N 1
ATOM 929 C CA . LYS A 1 118 ? -9.391 -4.902 9.671 1.00 90.69 118 LYS A CA 1
ATOM 930 C C . LYS A 1 118 ? -8.610 -3.987 10.609 1.00 90.69 118 LYS A C 1
ATOM 932 O O . LYS A 1 118 ? -8.854 -4.009 11.808 1.00 90.69 118 LYS A O 1
ATOM 937 N N . GLN A 1 119 ? -7.679 -3.195 10.077 1.00 90.12 119 GLN A N 1
ATOM 938 C CA . GLN A 1 119 ? -6.852 -2.319 10.906 1.00 90.12 119 GLN A CA 1
ATOM 939 C C . GLN A 1 119 ? -7.692 -1.282 11.638 1.00 90.12 119 GLN A C 1
ATOM 941 O O . GLN A 1 119 ? -7.462 -1.068 12.818 1.00 90.12 119 GLN A O 1
ATOM 946 N N . PHE A 1 120 ? -8.695 -0.694 10.983 1.00 89.38 120 PHE A N 1
ATOM 947 C CA . PHE A 1 120 ? -9.608 0.221 11.656 1.00 89.38 120 PHE A CA 1
ATOM 948 C C . PHE A 1 120 ? -10.337 -0.461 12.819 1.00 89.38 120 PHE A C 1
ATOM 950 O O . PHE A 1 120 ? -10.404 0.102 13.905 1.00 89.38 120 PHE A O 1
ATOM 957 N N . ALA A 1 121 ? -10.837 -1.685 12.623 1.00 87.75 121 ALA A N 1
ATOM 958 C CA . ALA A 1 121 ? -11.528 -2.448 13.664 1.00 87.75 121 ALA A CA 1
ATOM 959 C C . ALA A 1 121 ? -10.622 -2.842 14.850 1.00 87.75 121 ALA A C 1
ATOM 961 O O . ALA A 1 121 ? -11.120 -3.022 15.957 1.00 87.75 121 ALA A O 1
ATOM 962 N N . GLU A 1 122 ? -9.312 -2.976 14.626 1.00 87.31 122 GLU A N 1
ATOM 963 C CA . GLU A 1 122 ? -8.320 -3.316 15.657 1.00 87.31 122 GLU A CA 1
ATOM 964 C C . GLU A 1 122 ? -7.862 -2.109 16.500 1.00 87.31 122 GLU A C 1
ATOM 966 O O . GLU A 1 122 ? -7.249 -2.308 17.550 1.00 87.31 122 GLU A O 1
ATOM 971 N N . LEU A 1 123 ? -8.150 -0.876 16.068 1.00 86.31 123 LE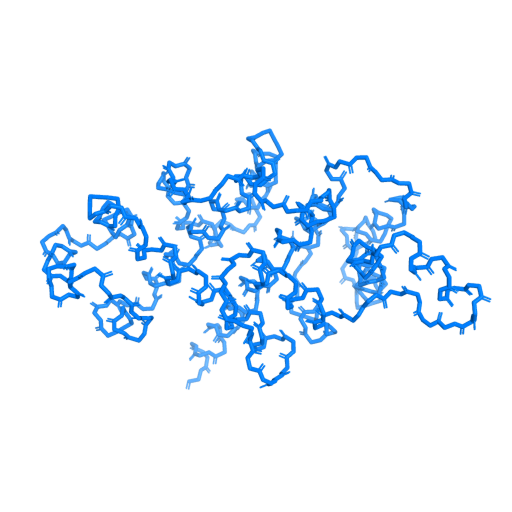U A N 1
ATOM 972 C CA . LEU A 1 123 ? -7.848 0.339 16.831 1.00 86.31 123 LEU A CA 1
ATOM 973 C C . LEU A 1 123 ? -8.685 0.437 18.109 1.00 86.31 123 LEU A C 1
ATOM 975 O O . LEU A 1 123 ? -9.811 -0.065 18.176 1.00 86.31 123 LEU A O 1
ATOM 979 N N . SER A 1 124 ? -8.167 1.154 19.111 1.00 87.06 124 SER A N 1
ATOM 980 C CA . SER A 1 124 ? -8.975 1.492 20.285 1.00 87.06 124 SER A CA 1
ATOM 981 C C . SER A 1 124 ? -10.174 2.369 19.880 1.00 87.06 124 SER A C 1
ATOM 983 O O . SER A 1 124 ? -10.083 3.107 18.894 1.00 87.06 124 SER A O 1
ATOM 985 N N . PRO A 1 125 ? -11.296 2.355 20.626 1.00 87.44 125 PRO A N 1
ATOM 986 C CA . PRO A 1 125 ? -12.437 3.227 20.334 1.00 87.44 125 PRO A CA 1
ATOM 987 C C . PRO A 1 125 ? -12.055 4.711 20.225 1.00 87.44 125 PRO A C 1
ATOM 989 O O . PRO A 1 125 ? -12.576 5.432 19.376 1.00 87.44 125 PRO A O 1
ATOM 992 N N . GLU A 1 126 ? -11.103 5.162 21.043 1.00 86.94 126 GLU A N 1
ATOM 993 C CA . GLU A 1 126 ? -10.583 6.530 21.026 1.00 86.94 126 GLU A CA 1
ATOM 994 C C . GLU A 1 126 ? -9.784 6.822 19.749 1.00 86.94 126 GLU A C 1
ATOM 996 O O . GLU A 1 126 ? -9.921 7.897 19.163 1.00 86.94 126 GLU A O 1
ATOM 1001 N N . GLU A 1 127 ? -8.966 5.872 19.292 1.00 88.19 127 GLU A N 1
ATOM 1002 C CA . GLU A 1 127 ? -8.212 5.982 18.040 1.00 88.19 127 GLU A CA 1
ATOM 1003 C C . GLU A 1 127 ? -9.136 5.949 16.814 1.00 88.19 127 GLU A C 1
ATOM 1005 O O . GLU A 1 127 ? -8.954 6.747 15.892 1.00 88.19 127 GLU A O 1
ATOM 1010 N N . GLN A 1 128 ? -10.157 5.083 16.820 1.00 89.00 128 GLN A N 1
ATOM 1011 C CA . GLN A 1 128 ? -11.194 5.028 15.784 1.00 89.00 128 GLN A CA 1
ATOM 1012 C C . GLN A 1 128 ? -11.934 6.361 15.681 1.00 89.00 128 GLN A C 1
ATOM 1014 O O . GLN A 1 128 ? -12.079 6.916 14.591 1.00 89.00 128 GLN A O 1
ATOM 1019 N N . GLN A 1 129 ? -12.375 6.892 16.822 1.00 89.12 129 GLN A N 1
ATOM 1020 C CA . GLN A 1 129 ? -13.083 8.162 16.891 1.00 89.12 129 GLN A CA 1
ATOM 1021 C C . GLN A 1 129 ? -12.208 9.307 16.383 1.00 89.12 129 GLN A C 1
ATOM 1023 O O . GLN A 1 129 ? -12.633 10.058 15.507 1.00 89.12 129 GLN A O 1
ATOM 1028 N N . LYS A 1 130 ? -10.969 9.403 16.875 1.00 88.69 130 LYS A N 1
ATOM 1029 C CA . LYS A 1 130 ? -10.028 10.441 16.453 1.00 88.69 130 LYS A CA 1
ATOM 1030 C C . LYS A 1 130 ? -9.740 10.380 14.954 1.00 88.69 130 LYS A C 1
ATOM 1032 O O . LYS A 1 130 ? -9.676 11.419 14.311 1.00 88.69 130 LYS A O 1
ATOM 1037 N N . MET A 1 131 ? -9.590 9.183 14.387 1.00 88.31 131 MET A N 1
ATOM 1038 C CA . MET A 1 131 ? -9.390 9.032 12.946 1.00 88.31 131 MET A CA 1
ATOM 1039 C C . MET A 1 131 ? -10.592 9.553 12.151 1.00 88.31 131 MET A C 1
ATOM 1041 O O . MET A 1 131 ? -10.401 10.250 11.162 1.00 88.31 131 MET A O 1
ATOM 1045 N N . LEU A 1 132 ? -11.820 9.239 12.572 1.00 89.69 132 LEU A N 1
ATOM 1046 C CA . LEU A 1 132 ? -13.025 9.753 11.916 1.00 89.69 132 LEU A CA 1
ATOM 1047 C C . LEU A 1 132 ? -13.122 11.284 12.036 1.00 89.69 132 LEU A C 1
ATOM 1049 O O . LEU A 1 132 ? -13.447 11.948 11.052 1.00 89.69 132 LEU A O 1
ATOM 1053 N N . GLU A 1 133 ? -12.793 11.846 13.201 1.00 90.12 133 GLU A N 1
ATOM 1054 C CA . GLU A 1 133 ? -12.759 13.297 13.432 1.00 90.12 133 GLU A CA 1
ATOM 1055 C C . GLU A 1 133 ? -11.713 14.002 12.552 1.00 90.12 133 GLU A C 1
ATOM 1057 O O . GLU A 1 133 ? -12.035 14.995 11.897 1.00 90.12 133 GLU A O 1
ATOM 1062 N N . ASP A 1 134 ? -10.498 13.454 12.448 1.00 87.00 134 ASP A N 1
ATOM 1063 C CA . ASP A 1 134 ? -9.433 13.967 11.571 1.00 87.00 134 ASP A CA 1
ATOM 1064 C C . ASP A 1 134 ? -9.837 13.931 10.080 1.00 87.00 134 ASP A C 1
ATOM 1066 O O . ASP A 1 134 ? -9.337 14.720 9.277 1.00 87.00 134 ASP A O 1
ATOM 1070 N N . LEU A 1 135 ? -10.765 13.041 9.708 1.00 88.00 135 LEU A N 1
ATOM 1071 C CA . LEU A 1 135 ? -11.351 12.935 8.366 1.00 88.00 135 LEU A CA 1
ATOM 1072 C C . LEU A 1 135 ? -12.602 13.812 8.176 1.00 88.00 135 LEU A C 1
ATOM 1074 O O . LEU A 1 135 ? -13.248 13.748 7.131 1.00 88.00 135 LEU A O 1
ATOM 1078 N N . GLY A 1 136 ? -12.947 14.644 9.162 1.00 88.06 136 GLY A N 1
ATOM 1079 C CA . GLY A 1 136 ? -14.050 15.603 9.085 1.00 88.06 136 GLY A CA 1
ATOM 1080 C C . GLY A 1 136 ? -15.414 15.054 9.508 1.00 88.06 136 GLY A C 1
ATOM 1081 O O . GLY A 1 136 ? -16.434 15.689 9.235 1.00 88.06 136 GLY A O 1
ATOM 1082 N N . VAL A 1 137 ? -15.472 13.894 10.168 1.00 90.38 137 VAL A N 1
ATOM 1083 C CA . VAL A 1 137 ? -16.709 13.404 10.790 1.00 90.38 137 VAL A CA 1
ATOM 1084 C C . VAL A 1 137 ? -16.918 14.119 12.122 1.00 90.38 137 VAL A C 1
ATOM 1086 O O . VAL A 1 137 ? -16.042 14.124 12.980 1.00 90.38 137 VAL A O 1
ATOM 1089 N N . GLU A 1 138 ? -18.102 14.693 12.332 1.00 92.31 138 GLU A N 1
ATOM 1090 C CA . GLU A 1 138 ? -18.444 15.306 13.617 1.00 92.31 138 GLU A CA 1
ATOM 1091 C C . GLU A 1 138 ? -18.334 14.303 14.772 1.00 92.31 138 GLU A C 1
ATOM 1093 O O . GLU A 1 138 ? -18.797 13.164 14.671 1.00 92.31 138 GLU A O 1
ATOM 1098 N N . ARG A 1 139 ? -17.774 14.757 15.896 1.00 91.62 139 ARG A N 1
ATOM 1099 C CA . ARG A 1 139 ? -17.516 13.955 17.099 1.00 91.62 139 ARG A CA 1
ATOM 1100 C C . ARG A 1 139 ? -18.708 13.103 17.544 1.00 91.62 139 ARG A C 1
ATOM 1102 O O . ARG A 1 139 ? -18.560 11.900 17.759 1.00 91.62 139 ARG A O 1
ATOM 1109 N N . ASP A 1 140 ? -19.892 13.704 17.648 1.00 91.88 140 ASP A N 1
ATOM 1110 C CA . ASP A 1 140 ? -21.100 13.003 18.101 1.00 91.88 140 ASP A CA 1
ATOM 1111 C C . ASP A 1 140 ? -21.566 11.955 17.081 1.00 91.88 140 ASP A C 1
ATOM 1113 O O . ASP A 1 140 ? -21.992 10.859 17.453 1.00 91.88 140 ASP A O 1
ATOM 1117 N N . LYS A 1 141 ? -21.414 12.248 15.782 1.00 89.94 141 LYS A N 1
ATOM 1118 C CA . LYS A 1 141 ? -21.718 11.311 14.695 1.00 89.94 141 LYS A CA 1
ATOM 1119 C C . LYS A 1 141 ? -20.746 10.128 14.692 1.00 89.94 141 LYS A C 1
ATOM 1121 O O . LYS A 1 141 ? -21.185 8.987 14.542 1.00 89.94 141 LYS A O 1
ATOM 1126 N N . ALA A 1 142 ? -19.451 10.383 14.885 1.00 90.00 142 ALA A N 1
ATOM 1127 C CA . ALA A 1 142 ? -18.432 9.344 15.011 1.00 90.00 142 ALA A CA 1
ATOM 1128 C C . ALA A 1 142 ? -18.720 8.439 16.221 1.00 90.00 142 ALA A C 1
ATOM 1130 O O . ALA A 1 142 ? -18.799 7.220 16.071 1.00 90.00 142 ALA A O 1
ATOM 1131 N N . ALA A 1 143 ? -18.978 9.024 17.394 1.00 89.25 143 ALA A N 1
ATOM 1132 C CA . ALA A 1 143 ? -19.294 8.280 18.611 1.00 89.25 143 ALA A CA 1
ATOM 1133 C C . ALA A 1 143 ? -20.565 7.421 18.466 1.00 89.25 143 ALA A C 1
ATOM 1135 O O . ALA A 1 143 ? -20.559 6.240 18.820 1.00 89.25 143 ALA A O 1
ATOM 1136 N N . ALA A 1 144 ? -21.640 7.975 17.892 1.00 88.88 144 ALA A N 1
ATOM 1137 C CA . ALA A 1 144 ? -22.886 7.244 17.658 1.00 88.88 144 ALA A CA 1
ATOM 1138 C C . ALA A 1 144 ? -22.689 6.044 16.717 1.00 88.88 144 ALA A C 1
ATOM 1140 O O . ALA A 1 144 ? -23.242 4.963 16.942 1.00 88.88 144 ALA A O 1
ATOM 1141 N N . PHE A 1 145 ? -21.877 6.215 15.675 1.00 88.00 145 PHE A N 1
ATOM 1142 C CA . PHE A 1 145 ? -21.558 5.151 14.733 1.00 88.00 145 PHE A CA 1
ATOM 1143 C C . PHE A 1 145 ? -20.720 4.026 15.365 1.00 88.00 145 PHE A C 1
ATOM 1145 O O . PHE A 1 145 ? -21.033 2.845 15.188 1.00 88.00 145 PHE A O 1
ATOM 1152 N N . LEU A 1 146 ? -19.696 4.373 16.149 1.00 88.19 146 LEU A N 1
ATOM 1153 C CA . LEU A 1 146 ? -18.857 3.397 16.854 1.00 88.19 146 LEU A CA 1
ATOM 1154 C C . LEU A 1 146 ? -19.645 2.623 17.921 1.00 88.19 146 LEU A C 1
ATOM 1156 O O . LEU A 1 146 ? -19.509 1.405 18.034 1.00 88.19 146 LEU A O 1
ATOM 1160 N N . ALA A 1 147 ? -20.551 3.296 18.637 1.00 86.50 147 ALA A N 1
ATOM 1161 C CA . ALA A 1 147 ? -21.452 2.643 19.584 1.00 86.50 147 ALA A CA 1
ATOM 1162 C C . ALA A 1 147 ? -22.390 1.637 18.890 1.00 86.50 147 ALA A C 1
ATOM 1164 O O . ALA A 1 147 ? -22.586 0.527 19.383 1.00 86.50 147 ALA A O 1
ATOM 1165 N N . ARG A 1 148 ? -22.945 1.997 17.722 1.00 84.00 148 ARG A N 1
ATOM 1166 C CA . ARG A 1 148 ? -23.860 1.135 16.951 1.00 84.00 148 ARG A CA 1
ATOM 1167 C C . ARG A 1 148 ? -23.167 -0.083 16.340 1.00 84.00 148 ARG A C 1
ATOM 1169 O O . ARG A 1 148 ? -23.777 -1.144 16.250 1.00 84.00 148 ARG A O 1
ATOM 1176 N N . SER A 1 149 ? -21.927 0.071 15.892 1.00 78.44 149 SER A N 1
ATOM 1177 C CA . SER A 1 149 ? -21.162 -1.007 15.253 1.00 78.44 149 SER A CA 1
ATOM 1178 C C . SER A 1 149 ? -20.570 -2.010 16.247 1.00 78.44 149 SER A C 1
ATOM 1180 O O . SER A 1 149 ? -20.098 -3.068 15.833 1.00 78.44 149 SER A O 1
ATOM 1182 N N . ALA A 1 150 ? -20.598 -1.714 17.554 1.00 69.75 150 ALA A N 1
ATOM 1183 C CA . ALA A 1 150 ? -19.973 -2.533 18.597 1.00 69.75 150 ALA A CA 1
ATOM 1184 C C . ALA A 1 150 ? -18.500 -2.881 18.279 1.00 69.75 150 ALA A C 1
ATOM 1186 O O . ALA A 1 150 ? -18.034 -3.983 18.574 1.00 69.75 150 ALA A O 1
ATOM 1187 N N . GLY A 1 151 ? -17.792 -1.971 17.600 1.00 59.91 151 GLY A N 1
ATOM 1188 C CA . GLY A 1 151 ? -16.417 -2.168 17.129 1.00 59.91 151 GLY A CA 1
ATOM 1189 C C . GLY A 1 151 ? -16.257 -3.160 15.967 1.00 59.91 151 GLY A C 1
ATOM 1190 O O . GLY A 1 151 ? -15.147 -3.339 15.471 1.00 59.91 151 GLY A O 1
ATOM 1191 N N . LYS A 1 152 ? -17.336 -3.801 15.493 1.00 64.12 152 LYS A N 1
ATOM 1192 C CA . LYS A 1 152 ? -17.317 -4.684 14.319 1.00 64.12 152 LYS A CA 1
ATOM 1193 C C . LYS A 1 152 ? -17.688 -3.890 13.080 1.00 64.12 152 LYS A C 1
ATOM 1195 O O . LYS A 1 152 ? -18.823 -3.453 12.911 1.00 64.12 152 LYS A O 1
ATOM 1200 N N . MET A 1 153 ? -16.707 -3.731 12.205 1.00 69.62 153 MET A N 1
ATOM 1201 C CA . MET A 1 153 ? -16.778 -2.789 11.101 1.00 69.62 153 MET A CA 1
ATOM 1202 C C . MET A 1 153 ? -16.690 -3.509 9.767 1.00 69.62 153 MET A C 1
ATOM 1204 O O . MET A 1 153 ? -15.836 -4.369 9.572 1.00 69.62 153 MET A O 1
ATOM 1208 N N . ALA A 1 154 ? -17.576 -3.137 8.848 1.00 71.25 154 ALA A N 1
ATOM 1209 C CA . ALA A 1 154 ? -17.528 -3.551 7.455 1.00 71.25 154 ALA A CA 1
ATOM 1210 C C . ALA A 1 154 ? -17.619 -2.304 6.576 1.00 71.25 154 ALA A C 1
ATOM 1212 O O . ALA A 1 154 ? -18.429 -1.414 6.848 1.00 71.25 154 ALA A O 1
ATOM 1213 N N . LEU A 1 155 ? -16.818 -2.259 5.510 1.00 74.75 155 LEU A N 1
ATOM 1214 C CA . LEU A 1 155 ? -16.748 -1.125 4.584 1.00 74.75 155 LEU A CA 1
ATOM 1215 C C . LEU A 1 155 ? -18.131 -0.620 4.105 1.00 74.75 155 LEU A C 1
ATOM 1217 O O . LEU A 1 155 ? -18.347 0.590 4.132 1.00 74.75 155 LEU A O 1
ATOM 1221 N N . PRO A 1 156 ? -19.108 -1.488 3.748 1.00 77.50 156 PRO A N 1
ATOM 1222 C CA . PRO A 1 156 ? -20.433 -1.034 3.312 1.00 77.50 156 PRO A CA 1
ATOM 1223 C C . PRO A 1 156 ? -21.183 -0.199 4.358 1.00 77.50 156 PRO A C 1
ATOM 1225 O O . PRO A 1 156 ? -21.808 0.796 4.008 1.00 77.50 156 PRO A O 1
ATOM 1228 N N . LEU A 1 157 ? -21.067 -0.546 5.645 1.00 80.56 157 LEU A N 1
ATOM 1229 C CA . LEU A 1 157 ? -21.692 0.219 6.732 1.00 80.56 157 LEU A CA 1
ATOM 1230 C C . LEU A 1 157 ? -21.050 1.602 6.892 1.00 80.56 157 LEU A C 1
ATOM 1232 O O . LEU A 1 157 ? -21.720 2.558 7.271 1.00 80.56 157 LEU A O 1
ATOM 1236 N N . MET A 1 158 ? -19.753 1.716 6.594 1.00 81.31 158 MET A N 1
ATOM 1237 C CA . MET A 1 158 ? -19.039 2.994 6.629 1.00 81.31 158 MET A CA 1
ATOM 1238 C C . MET A 1 158 ? -19.464 3.902 5.478 1.00 81.31 158 MET A C 1
ATOM 1240 O O . MET A 1 158 ? -19.644 5.093 5.697 1.00 81.31 158 MET A O 1
ATOM 1244 N N . VAL A 1 159 ? -19.669 3.341 4.283 1.00 81.81 159 VAL A N 1
ATOM 1245 C CA . VAL A 1 159 ? -20.169 4.078 3.108 1.00 81.81 159 VAL A CA 1
ATOM 1246 C C . VAL A 1 159 ? -21.632 4.503 3.283 1.00 81.81 159 VAL A C 1
ATOM 1248 O O . VAL A 1 159 ? -22.044 5.523 2.749 1.00 81.81 159 VAL A O 1
ATOM 1251 N N . GLU A 1 160 ? -22.437 3.748 4.030 1.00 82.31 160 GLU A N 1
ATOM 1252 C CA . GLU A 1 160 ? -23.806 4.166 4.361 1.00 82.31 160 GLU A CA 1
ATOM 1253 C C . GLU A 1 160 ? -23.818 5.293 5.410 1.00 82.31 160 GLU A C 1
ATOM 1255 O O . GLU A 1 160 ? -24.589 6.248 5.311 1.00 82.31 160 GLU A O 1
ATOM 1260 N N . ALA A 1 161 ? -22.951 5.205 6.424 1.00 81.50 161 ALA A N 1
ATOM 1261 C CA . ALA A 1 161 ? -22.896 6.179 7.514 1.00 81.50 161 ALA A CA 1
ATOM 1262 C C . ALA A 1 161 ? -22.182 7.491 7.134 1.00 81.50 161 ALA A C 1
ATOM 1264 O O . ALA A 1 161 ? -22.511 8.574 7.649 1.00 81.50 161 ALA A O 1
ATOM 1265 N N . PHE A 1 162 ? -21.193 7.408 6.247 1.00 85.38 162 PHE A N 1
ATOM 1266 C CA . PHE A 1 162 ? -20.322 8.503 5.836 1.00 85.38 162 PHE A CA 1
ATOM 1267 C C . PHE A 1 162 ? -20.277 8.622 4.318 1.00 85.38 162 PHE A C 1
ATOM 1269 O O . PHE A 1 162 ? -20.581 7.684 3.598 1.00 85.38 162 PHE A O 1
ATOM 1276 N N . ASN A 1 163 ? -19.870 9.781 3.807 1.00 83.50 163 ASN A N 1
ATOM 1277 C CA . ASN A 1 163 ? -19.655 9.903 2.369 1.00 83.50 163 ASN A CA 1
ATOM 1278 C C . ASN A 1 163 ? -18.428 9.078 1.924 1.00 83.50 163 ASN A C 1
ATOM 1280 O O . ASN A 1 163 ? -17.563 8.717 2.728 1.00 83.50 163 ASN A O 1
ATOM 1284 N N . LEU A 1 164 ? -18.345 8.806 0.621 1.00 83.56 164 LEU A N 1
ATOM 1285 C CA . LEU A 1 164 ? -17.253 8.027 0.035 1.00 83.56 164 LEU A CA 1
ATOM 1286 C C . LEU A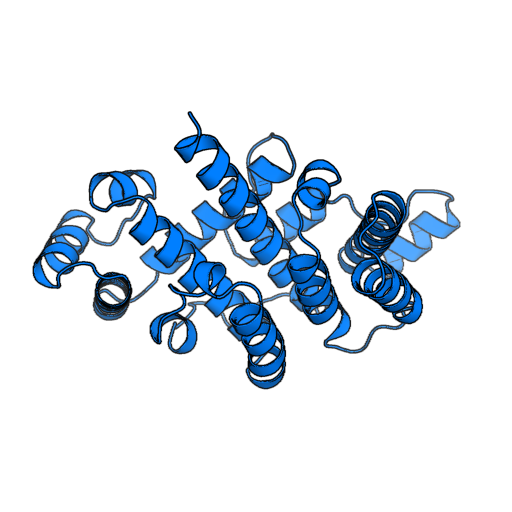 1 164 ? -15.875 8.659 0.296 1.00 83.56 164 LEU A C 1
ATOM 1288 O O . LEU A 1 164 ? -14.910 7.941 0.532 1.00 83.56 164 LEU A O 1
ATOM 1292 N N . VAL A 1 165 ? -15.801 9.993 0.343 1.00 84.62 165 VAL A N 1
ATOM 1293 C CA . VAL A 1 165 ? -14.564 10.745 0.606 1.00 84.62 165 VAL A CA 1
ATOM 1294 C C . VAL A 1 165 ? -13.966 10.393 1.972 1.00 84.62 165 VAL A C 1
ATOM 1296 O O . VAL A 1 165 ? -12.761 10.165 2.067 1.00 84.62 165 VAL A O 1
ATOM 1299 N N . VAL A 1 166 ? -14.792 10.287 3.018 1.00 87.19 166 VAL A N 1
ATOM 1300 C CA . VAL A 1 166 ? -14.348 9.870 4.359 1.00 87.19 166 VAL A CA 1
ATOM 1301 C C . VAL A 1 166 ? -13.815 8.438 4.329 1.00 87.19 166 VAL A C 1
ATOM 1303 O O . VAL A 1 166 ? -12.755 8.163 4.889 1.00 87.19 166 VAL A O 1
ATOM 1306 N N . VAL A 1 167 ? -14.514 7.524 3.649 1.00 88.44 167 VAL A N 1
ATOM 1307 C CA . VAL A 1 167 ? -14.097 6.115 3.557 1.00 88.44 167 VAL A CA 1
ATOM 1308 C C . VAL A 1 167 ? -12.776 5.980 2.798 1.00 88.44 167 VAL A C 1
ATOM 1310 O O . VAL A 1 167 ? -11.868 5.287 3.254 1.00 88.44 167 VAL A O 1
ATOM 1313 N N . GLU A 1 168 ? -12.614 6.694 1.686 1.00 88.62 168 GLU A N 1
ATOM 1314 C CA . GLU A 1 168 ? -11.347 6.739 0.958 1.00 88.62 168 GLU A CA 1
ATOM 1315 C C . GLU A 1 168 ? -10.216 7.354 1.782 1.00 88.62 168 GLU A C 1
ATOM 1317 O O . GLU A 1 168 ? -9.091 6.851 1.759 1.00 88.62 168 GLU A O 1
ATOM 1322 N N . GLY A 1 169 ? -10.496 8.441 2.505 1.00 89.38 169 GLY A N 1
ATOM 1323 C CA . GLY A 1 169 ? -9.531 9.090 3.386 1.00 89.38 169 GLY A CA 1
ATOM 1324 C C . GLY A 1 169 ? -9.047 8.154 4.494 1.00 89.38 169 GLY A C 1
ATOM 1325 O O . GLY A 1 169 ? -7.850 8.108 4.786 1.00 89.38 169 GLY A O 1
ATOM 1326 N N . LEU A 1 170 ? -9.946 7.336 5.042 1.00 90.56 170 LEU A N 1
ATOM 1327 C CA . LEU A 1 170 ? -9.627 6.308 6.030 1.00 90.56 170 LEU A CA 1
ATOM 1328 C C . LEU A 1 170 ? -8.722 5.219 5.458 1.00 90.56 170 LEU A C 1
ATOM 1330 O O . LEU A 1 170 ? -7.684 4.913 6.049 1.00 90.56 170 LEU A O 1
ATOM 1334 N N . ILE A 1 171 ? -9.073 4.675 4.288 1.00 92.19 171 ILE A N 1
ATOM 1335 C CA . ILE A 1 171 ? -8.248 3.672 3.605 1.00 92.19 171 ILE A CA 1
ATOM 1336 C C . ILE A 1 171 ? -6.853 4.251 3.344 1.00 92.19 171 ILE A C 1
ATOM 1338 O O . ILE A 1 171 ? -5.855 3.654 3.744 1.00 92.19 171 ILE A O 1
ATOM 1342 N N . LYS A 1 172 ? -6.762 5.453 2.758 1.00 91.44 172 LYS A N 1
ATOM 1343 C CA . LYS A 1 172 ? -5.485 6.142 2.503 1.00 91.44 172 LYS A CA 1
ATOM 1344 C C . LYS A 1 172 ? -4.676 6.310 3.792 1.00 91.44 172 LYS A C 1
ATOM 1346 O O . LYS A 1 172 ? -3.507 5.936 3.815 1.00 91.44 172 LYS A O 1
ATOM 1351 N N . THR A 1 173 ? -5.291 6.799 4.868 1.00 89.81 173 THR A N 1
ATOM 1352 C CA . THR A 1 173 ? -4.643 7.011 6.177 1.00 89.81 173 THR A CA 1
ATOM 1353 C C . THR A 1 173 ? -4.012 5.729 6.714 1.00 89.81 173 THR A C 1
ATOM 1355 O O . THR A 1 173 ? -2.833 5.723 7.074 1.00 89.81 173 THR A O 1
ATOM 1358 N N . ILE A 1 174 ? -4.764 4.627 6.723 1.00 91.81 174 ILE A N 1
ATOM 1359 C CA . ILE A 1 174 ? -4.283 3.340 7.236 1.00 91.81 174 ILE A CA 1
ATOM 1360 C C . ILE A 1 174 ? -3.165 2.777 6.364 1.00 91.81 174 ILE A C 1
ATOM 1362 O O . ILE A 1 174 ? -2.144 2.303 6.872 1.00 91.81 174 ILE A O 1
ATOM 1366 N N . ILE A 1 175 ? -3.341 2.826 5.047 1.00 93.56 175 ILE A N 1
ATOM 1367 C CA . ILE A 1 175 ? -2.402 2.220 4.109 1.00 93.56 175 ILE A CA 1
ATOM 1368 C C . ILE A 1 175 ? -1.087 2.992 4.082 1.00 93.56 175 ILE A C 1
ATOM 1370 O O . ILE A 1 175 ? -0.019 2.394 4.212 1.00 93.56 175 ILE A O 1
ATOM 1374 N N . PHE A 1 176 ? -1.145 4.319 3.993 1.00 90.88 176 PHE A N 1
ATOM 1375 C CA . PHE A 1 176 ? 0.049 5.150 4.043 1.00 90.88 176 PHE A CA 1
ATOM 1376 C C . PHE A 1 176 ? 0.745 5.081 5.407 1.00 90.88 176 PHE A C 1
ATOM 1378 O O . PHE A 1 176 ? 1.971 4.975 5.439 1.00 90.88 176 PHE A O 1
ATOM 1385 N N . GLY A 1 177 ? -0.004 5.049 6.516 1.00 90.19 177 GLY A N 1
ATOM 1386 C CA . GLY A 1 177 ? 0.557 4.806 7.850 1.00 90.19 177 GLY A CA 1
ATOM 1387 C C . GLY A 1 177 ? 1.254 3.443 7.951 1.00 90.19 177 GLY A C 1
ATOM 1388 O O . GLY A 1 177 ? 2.339 3.325 8.524 1.00 90.19 177 GLY A O 1
ATOM 1389 N N . THR A 1 178 ? 0.693 2.418 7.304 1.00 91.12 178 THR A N 1
ATOM 1390 C CA . THR A 1 178 ? 1.305 1.085 7.213 1.00 91.12 178 THR A CA 1
ATOM 1391 C C . THR A 1 178 ? 2.600 1.105 6.415 1.00 91.12 178 THR A C 1
ATOM 1393 O O . THR A 1 178 ? 3.627 0.642 6.911 1.00 91.12 178 THR A O 1
ATOM 1396 N N . ILE A 1 179 ? 2.584 1.686 5.213 1.00 91.56 179 ILE A N 1
ATOM 1397 C CA . ILE A 1 179 ? 3.784 1.856 4.385 1.00 91.56 179 ILE A CA 1
ATOM 1398 C C . ILE A 1 179 ? 4.865 2.586 5.189 1.00 91.56 179 ILE A C 1
ATOM 1400 O O . ILE A 1 179 ? 5.993 2.101 5.273 1.00 91.56 179 ILE A O 1
ATOM 1404 N N . ALA A 1 180 ? 4.502 3.689 5.850 1.00 88.56 180 ALA A N 1
ATOM 1405 C CA . ALA A 1 180 ? 5.399 4.488 6.675 1.00 88.56 180 ALA A CA 1
ATOM 1406 C C . ALA A 1 180 ? 6.048 3.683 7.811 1.00 88.56 180 ALA A C 1
ATOM 1408 O O . ALA A 1 180 ? 7.253 3.798 8.063 1.00 88.56 180 ALA A O 1
ATOM 1409 N N . LYS A 1 181 ? 5.263 2.833 8.485 1.00 87.38 181 LYS A N 1
ATOM 1410 C CA . LYS A 1 181 ? 5.749 1.953 9.555 1.00 87.38 181 LYS A CA 1
ATOM 1411 C C . LYS A 1 181 ? 6.743 0.911 9.036 1.00 87.38 181 LYS A C 1
ATOM 1413 O O . LYS A 1 181 ? 7.720 0.629 9.728 1.00 87.38 181 LYS A O 1
ATOM 1418 N N . ILE A 1 182 ? 6.523 0.367 7.837 1.00 88.62 182 ILE A N 1
ATOM 1419 C CA . ILE A 1 182 ? 7.404 -0.642 7.227 1.00 88.62 182 ILE A CA 1
ATOM 1420 C C . ILE A 1 182 ? 8.734 -0.022 6.788 1.00 88.62 182 ILE A C 1
ATOM 1422 O O . ILE A 1 182 ? 9.795 -0.566 7.092 1.00 88.62 182 ILE A O 1
ATOM 1426 N N . ILE A 1 183 ? 8.685 1.114 6.087 1.00 86.88 183 ILE A N 1
ATOM 1427 C CA . ILE A 1 183 ? 9.877 1.725 5.478 1.00 86.88 183 ILE A CA 1
ATOM 1428 C C . ILE A 1 183 ? 10.658 2.643 6.429 1.00 86.88 183 ILE A C 1
ATOM 1430 O O . ILE A 1 183 ? 11.795 3.027 6.151 1.00 86.88 183 ILE A O 1
ATOM 1434 N N . GLY A 1 184 ? 10.050 3.014 7.555 1.00 86.56 184 GLY A N 1
ATOM 1435 C CA . GLY A 1 184 ? 10.654 3.861 8.572 1.00 86.56 184 GLY A CA 1
ATOM 1436 C C . GLY A 1 184 ? 10.610 5.359 8.253 1.00 86.56 184 GLY A C 1
ATOM 1437 O O . GLY A 1 184 ? 10.414 5.808 7.120 1.00 86.56 184 GLY A O 1
ATOM 1438 N N . ARG A 1 185 ? 10.816 6.170 9.298 1.00 83.31 185 ARG A N 1
ATOM 1439 C CA . ARG A 1 185 ? 10.589 7.629 9.274 1.00 83.31 185 ARG A CA 1
ATOM 1440 C C . ARG A 1 185 ? 11.413 8.374 8.220 1.00 83.31 185 ARG A C 1
ATOM 1442 O O . ARG A 1 185 ? 10.894 9.286 7.587 1.00 83.31 185 ARG A O 1
ATOM 1449 N N . GLN A 1 186 ? 12.680 7.997 8.026 1.00 82.88 186 GLN A N 1
ATOM 1450 C CA . GLN A 1 186 ? 13.577 8.709 7.106 1.00 82.88 186 GLN A CA 1
ATOM 1451 C C . GLN A 1 186 ? 13.154 8.550 5.643 1.00 82.88 186 GLN A C 1
ATOM 1453 O O . GLN A 1 186 ? 13.060 9.548 4.928 1.00 82.88 186 GLN A O 1
ATOM 1458 N N . LEU A 1 187 ? 12.882 7.315 5.200 1.00 83.69 187 LEU A N 1
ATOM 1459 C CA . LEU A 1 187 ? 12.417 7.085 3.834 1.00 83.69 187 LEU A CA 1
ATOM 1460 C C . LEU A 1 187 ? 11.031 7.689 3.636 1.00 83.69 187 LEU A C 1
ATOM 1462 O O . LEU A 1 187 ? 10.791 8.349 2.628 1.00 83.69 187 LEU A O 1
ATOM 1466 N N . THR A 1 188 ? 10.156 7.534 4.629 1.00 86.19 188 THR A N 1
ATOM 1467 C CA . THR A 1 188 ? 8.810 8.093 4.564 1.00 86.19 188 THR A CA 1
ATOM 1468 C C . THR A 1 188 ? 8.833 9.600 4.337 1.00 86.19 188 THR A C 1
ATOM 1470 O O . THR A 1 188 ? 8.189 10.080 3.409 1.00 86.19 188 THR A O 1
ATOM 1473 N N . ALA A 1 189 ? 9.630 10.345 5.112 1.00 84.75 189 ALA A N 1
ATOM 1474 C CA . ALA A 1 189 ? 9.751 11.792 4.953 1.00 84.75 189 ALA A CA 1
ATOM 1475 C C . ALA A 1 189 ? 10.162 12.184 3.525 1.00 84.75 189 ALA A C 1
ATOM 1477 O O . ALA A 1 189 ? 9.610 13.129 2.966 1.00 84.75 189 ALA A O 1
ATOM 1478 N N . ARG A 1 190 ? 11.088 11.439 2.907 1.00 85.12 190 ARG A N 1
ATOM 1479 C CA . ARG A 1 190 ? 11.534 11.690 1.527 1.00 85.12 190 ARG A CA 1
ATOM 1480 C C . ARG A 1 190 ? 10.443 11.384 0.500 1.00 85.12 190 ARG A C 1
ATOM 1482 O O . ARG A 1 190 ? 10.137 12.245 -0.322 1.00 85.12 190 ARG A O 1
ATOM 1489 N N . LEU A 1 191 ? 9.855 10.187 0.550 1.00 84.38 191 LEU A N 1
ATOM 1490 C CA . LEU A 1 191 ? 8.872 9.747 -0.448 1.00 84.38 191 LEU A CA 1
ATOM 1491 C C . LEU A 1 191 ? 7.562 10.531 -0.353 1.00 84.38 191 LEU A C 1
ATOM 1493 O O . LEU A 1 191 ? 6.990 10.905 -1.374 1.00 84.38 191 LEU A O 1
ATOM 1497 N N . PHE A 1 192 ? 7.108 10.837 0.861 1.00 83.19 192 PHE A N 1
ATOM 1498 C CA . PHE A 1 192 ? 5.839 11.528 1.059 1.00 83.19 192 PHE A CA 1
ATOM 1499 C C . PHE A 1 192 ? 5.960 13.021 0.769 1.00 83.19 192 PHE A C 1
ATOM 1501 O O . PHE A 1 192 ? 5.047 13.574 0.169 1.00 83.19 192 PHE A O 1
ATOM 1508 N N . SER A 1 193 ? 7.087 13.671 1.094 1.00 82.62 193 SER A N 1
ATOM 1509 C CA . SER A 1 193 ? 7.301 15.076 0.697 1.00 82.62 193 SER A CA 1
ATOM 1510 C C . SER A 1 193 ? 7.244 15.238 -0.822 1.00 82.62 193 SER A C 1
ATOM 1512 O O . SER A 1 193 ? 6.682 16.206 -1.332 1.00 82.62 193 SER A O 1
ATOM 1514 N N . PHE A 1 194 ? 7.791 14.262 -1.553 1.00 82.62 194 PHE A N 1
ATOM 1515 C CA . PHE A 1 194 ? 7.690 14.225 -3.005 1.00 82.62 194 PHE A CA 1
ATOM 1516 C C . PHE A 1 194 ? 6.234 14.057 -3.474 1.00 82.62 194 PHE A C 1
ATOM 1518 O O . PHE A 1 194 ? 5.778 14.832 -4.317 1.00 82.62 194 PHE A O 1
ATOM 1525 N N . LEU A 1 195 ? 5.503 13.092 -2.904 1.00 82.38 195 LEU A N 1
ATOM 1526 C CA . LEU A 1 195 ? 4.110 12.818 -3.263 1.00 82.38 195 LEU A CA 1
ATOM 1527 C C . LEU A 1 195 ? 3.201 14.026 -2.986 1.00 82.38 195 LEU A C 1
ATOM 1529 O O . LEU A 1 195 ? 2.438 14.421 -3.861 1.00 82.38 195 LEU A O 1
ATOM 1533 N N . VAL A 1 196 ? 3.354 14.681 -1.829 1.00 82.19 196 VAL A N 1
ATOM 1534 C CA . VAL A 1 196 ? 2.634 15.915 -1.459 1.00 82.19 196 VAL A CA 1
ATOM 1535 C C . VAL A 1 196 ? 2.887 17.038 -2.459 1.00 82.19 196 VAL A C 1
ATOM 1537 O O . VAL A 1 196 ? 1.949 17.716 -2.869 1.00 82.19 196 VAL A O 1
ATOM 1540 N N . GLY A 1 197 ? 4.136 17.230 -2.887 1.00 77.56 197 GLY A N 1
ATOM 1541 C CA . GLY A 1 197 ? 4.471 18.301 -3.824 1.00 77.56 197 GLY A CA 1
ATOM 1542 C C . GLY A 1 197 ? 3.882 18.115 -5.227 1.00 77.56 197 GLY A C 1
ATOM 1543 O O . GLY A 1 197 ? 3.787 19.089 -5.971 1.00 77.56 197 GLY A O 1
ATOM 1544 N N . ARG A 1 198 ? 3.540 16.880 -5.625 1.00 81.50 198 ARG A N 1
ATOM 1545 C CA . ARG A 1 198 ? 3.134 16.528 -7.004 1.00 81.50 198 ARG A CA 1
ATOM 1546 C C . ARG A 1 198 ? 1.671 16.120 -7.115 1.00 81.50 198 ARG A C 1
ATOM 1548 O O . ARG A 1 198 ? 1.042 16.434 -8.117 1.00 81.50 198 ARG A O 1
ATOM 1555 N N . LEU A 1 199 ? 1.133 15.482 -6.084 1.00 80.38 199 LEU A N 1
ATOM 1556 C CA . LEU A 1 199 ? -0.253 15.042 -5.986 1.00 80.38 199 LEU A CA 1
ATOM 1557 C C . LEU A 1 199 ? -0.834 15.468 -4.627 1.00 80.38 199 LEU A C 1
ATOM 1559 O O . LEU A 1 199 ? -1.175 14.613 -3.808 1.00 80.38 199 LEU A O 1
ATOM 1563 N N . PRO A 1 200 ? -0.963 16.781 -4.348 1.00 76.38 200 PRO A N 1
ATOM 1564 C CA . PRO A 1 200 ? -1.448 17.255 -3.052 1.00 76.38 200 PRO A CA 1
ATOM 1565 C C . PRO A 1 200 ? -2.844 16.704 -2.732 1.00 76.38 200 PRO A C 1
ATOM 1567 O O . PRO A 1 200 ? -3.091 16.272 -1.608 1.00 76.38 200 PRO A O 1
ATOM 1570 N N . TRP A 1 201 ? -3.721 16.610 -3.736 1.00 76.56 201 TRP A N 1
ATOM 1571 C CA . TRP A 1 201 ? -5.064 16.027 -3.625 1.00 76.56 201 TRP A CA 1
ATOM 1572 C C . TRP A 1 201 ? -5.052 14.547 -3.210 1.00 76.56 201 TRP A C 1
ATOM 1574 O O . TRP A 1 201 ? -5.962 14.085 -2.526 1.00 76.56 201 TRP A O 1
ATOM 1584 N N . TRP A 1 202 ? -4.000 13.806 -3.570 1.00 73.62 202 TRP A N 1
ATOM 1585 C CA . TRP A 1 202 ? -3.871 12.378 -3.277 1.00 73.62 202 TRP A CA 1
ATOM 1586 C C . TRP A 1 202 ? -3.553 12.102 -1.807 1.00 73.62 202 TRP A C 1
ATOM 1588 O O . TRP A 1 202 ? -3.921 11.064 -1.260 1.00 73.62 202 TRP A O 1
ATOM 1598 N N . VAL A 1 203 ? -2.922 13.074 -1.151 1.00 69.62 203 VAL A N 1
ATOM 1599 C CA . VAL A 1 203 ? -2.444 12.979 0.232 1.00 69.62 203 VAL A CA 1
ATOM 1600 C C . VAL A 1 203 ? -3.161 13.928 1.193 1.00 69.62 203 VAL A C 1
ATOM 1602 O O . VAL A 1 203 ? -2.851 13.923 2.379 1.00 69.62 203 VAL A O 1
ATOM 1605 N N . THR A 1 204 ? -4.125 14.724 0.714 1.00 67.44 204 THR A N 1
ATOM 1606 C CA . THR A 1 204 ? -4.835 15.753 1.508 1.00 67.44 204 THR A CA 1
ATOM 1607 C C . THR A 1 204 ? -5.503 15.173 2.763 1.00 67.44 204 THR A C 1
ATOM 1609 O O . THR A 1 204 ? -5.623 15.863 3.768 1.00 67.44 204 THR A O 1
ATOM 1612 N N . TRP A 1 205 ? -5.870 13.889 2.730 1.00 65.75 205 TRP A N 1
ATOM 1613 C CA . TRP A 1 205 ? -6.521 13.176 3.834 1.00 65.75 205 TRP A CA 1
ATOM 1614 C C . TRP A 1 205 ? -5.562 12.374 4.723 1.00 65.75 205 TRP A C 1
ATOM 1616 O O . TRP A 1 205 ? -6.006 11.753 5.683 1.00 65.75 205 TRP A O 1
ATOM 1626 N N . ILE A 1 206 ? -4.252 12.383 4.440 1.00 68.38 206 ILE A N 1
ATOM 1627 C CA . ILE A 1 206 ? -3.229 11.786 5.311 1.00 68.38 206 ILE A CA 1
ATOM 1628 C C . ILE A 1 206 ? -2.991 12.757 6.476 1.00 68.38 206 ILE A C 1
ATOM 1630 O O . ILE A 1 206 ? -1.997 13.484 6.528 1.00 68.38 206 ILE A O 1
ATOM 1634 N N . GLY A 1 207 ? -3.964 12.817 7.383 1.00 64.81 207 GLY A N 1
ATOM 1635 C CA . GLY A 1 207 ? -3.921 13.674 8.560 1.00 64.81 207 GLY A CA 1
ATOM 1636 C C . GLY A 1 207 ? -2.860 13.232 9.579 1.00 64.81 207 GLY A C 1
ATOM 1637 O O . GLY A 1 207 ? -2.197 12.202 9.402 1.00 64.81 207 GLY A O 1
ATOM 1638 N N . PRO A 1 208 ? -2.706 13.974 10.691 1.00 62.53 208 PRO A N 1
ATOM 1639 C CA . PRO A 1 208 ? -1.850 13.591 11.816 1.00 62.53 208 PRO A CA 1
ATOM 1640 C C . PRO A 1 208 ? -2.059 12.138 12.269 1.00 62.53 208 PRO A C 1
ATOM 1642 O O . PRO A 1 208 ? -1.081 11.466 12.603 1.00 62.53 208 PRO A O 1
ATOM 1645 N N . ALA A 1 209 ? -3.299 11.634 12.201 1.00 62.28 209 ALA A N 1
ATOM 1646 C CA . ALA A 1 209 ? -3.644 10.245 12.492 1.00 62.28 209 ALA A CA 1
ATOM 1647 C C . ALA A 1 209 ? -2.778 9.215 11.754 1.00 62.28 209 ALA A C 1
ATOM 1649 O O . ALA A 1 209 ? -2.351 8.249 12.381 1.00 62.28 209 ALA A O 1
ATOM 1650 N N . ALA A 1 210 ? -2.453 9.419 10.470 1.00 67.31 210 ALA A N 1
ATOM 1651 C CA . ALA A 1 210 ? -1.636 8.470 9.702 1.00 67.31 210 ALA A CA 1
ATOM 1652 C C . ALA A 1 210 ? -0.243 8.263 10.322 1.00 67.31 210 ALA A C 1
ATOM 1654 O O . ALA A 1 210 ? 0.346 7.188 10.223 1.00 67.31 210 ALA A O 1
ATOM 1655 N N . TRP A 1 211 ? 0.273 9.300 10.985 1.00 69.94 211 TRP A N 1
ATOM 1656 C CA . TRP A 1 211 ? 1.597 9.326 11.603 1.00 69.94 211 TRP A CA 1
ATOM 1657 C C . TRP A 1 211 ? 1.600 8.799 13.034 1.00 69.94 211 TRP A C 1
ATOM 1659 O O . TRP A 1 211 ? 2.635 8.333 13.515 1.00 69.94 211 TRP A O 1
ATOM 1669 N N . THR A 1 212 ? 0.457 8.883 13.715 1.00 68.50 212 THR A N 1
ATOM 1670 C CA . THR A 1 212 ? 0.275 8.390 15.085 1.00 68.50 212 THR A CA 1
ATOM 1671 C C . THR A 1 212 ? -0.394 7.020 15.144 1.00 68.50 212 THR A C 1
ATOM 1673 O O . THR A 1 212 ? -0.596 6.514 16.243 1.00 68.50 212 THR A O 1
ATOM 1676 N N . LEU A 1 213 ? -0.746 6.432 13.996 1.00 72.31 213 LEU A N 1
ATOM 1677 C CA . LEU A 1 213 ? -1.507 5.191 13.925 1.00 72.31 213 LEU A CA 1
ATOM 1678 C C . LEU A 1 213 ? -0.758 4.031 14.589 1.00 72.31 213 LEU A C 1
ATOM 1680 O O . LEU A 1 213 ? 0.309 3.605 14.130 1.00 72.31 213 LEU A O 1
ATOM 1684 N N . SER A 1 214 ? -1.348 3.482 15.649 1.00 71.88 214 SER A N 1
ATOM 1685 C CA . SER A 1 214 ? -0.868 2.254 16.264 1.00 71.88 214 SER A CA 1
ATOM 1686 C C . SER A 1 214 ? -1.342 1.054 15.445 1.00 71.88 214 SER A C 1
ATOM 1688 O O . SER A 1 214 ? -2.493 0.645 15.502 1.00 71.88 214 SER A O 1
ATOM 1690 N N . ILE A 1 215 ? -0.452 0.492 14.629 1.00 75.56 215 ILE A N 1
ATOM 1691 C CA . ILE A 1 215 ? -0.727 -0.761 13.907 1.00 75.56 215 ILE A CA 1
ATOM 1692 C C . ILE A 1 215 ? -0.466 -1.941 14.848 1.00 75.56 215 ILE A C 1
ATOM 1694 O O . ILE A 1 215 ? 0.624 -2.018 15.426 1.00 75.56 215 ILE A O 1
ATOM 1698 N N . GLY A 1 216 ? -1.424 -2.867 14.956 1.00 66.12 216 GLY A N 1
ATOM 1699 C CA . GLY A 1 216 ? -1.408 -3.991 15.907 1.00 66.12 216 GLY A CA 1
ATOM 1700 C C . GLY A 1 216 ? -0.276 -5.010 15.713 1.00 66.12 216 GLY A C 1
ATOM 1701 O O . GLY A 1 216 ? -0.031 -5.839 16.584 1.00 66.12 216 GLY A O 1
ATOM 1702 N N . TRP A 1 217 ? 0.450 -4.936 14.596 1.00 75.50 217 TRP A N 1
ATOM 1703 C CA . TRP A 1 217 ? 1.637 -5.742 14.306 1.00 75.50 217 TRP A CA 1
ATOM 1704 C C . TRP A 1 217 ? 2.874 -4.855 14.083 1.00 75.50 217 TRP A C 1
ATOM 1706 O O . TRP A 1 217 ? 2.784 -3.692 13.675 1.00 75.50 217 TRP A O 1
ATOM 1716 N N . THR A 1 218 ? 4.060 -5.375 14.385 1.00 64.06 218 THR A N 1
ATOM 1717 C CA . THR A 1 218 ? 5.343 -4.671 14.241 1.00 64.06 218 THR A CA 1
ATOM 1718 C C . THR A 1 218 ? 5.999 -4.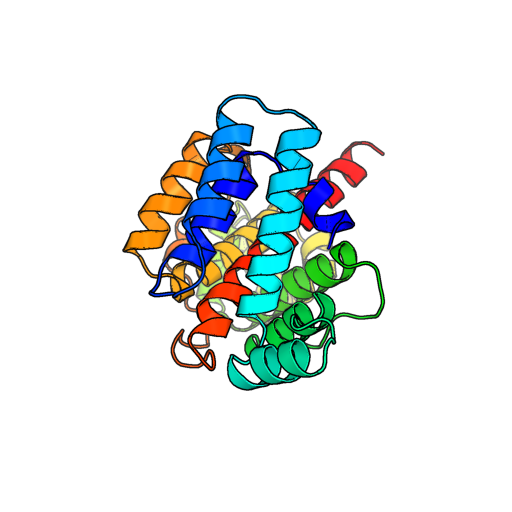986 12.897 1.00 64.06 218 THR A C 1
ATOM 1720 O O . THR A 1 218 ? 5.882 -6.094 12.398 1.00 64.06 218 THR A O 1
ATOM 1723 N N . ALA A 1 219 ? 6.792 -4.075 12.319 1.00 65.75 219 ALA A N 1
ATOM 1724 C CA . ALA A 1 219 ? 7.559 -4.370 11.093 1.00 65.75 219 ALA A CA 1
ATOM 1725 C C . ALA A 1 219 ? 8.510 -5.586 11.216 1.00 65.75 219 ALA A C 1
ATOM 1727 O O . ALA A 1 219 ? 8.998 -6.100 10.208 1.00 65.75 219 ALA A O 1
ATOM 1728 N N . LEU A 1 220 ? 8.766 -6.055 12.444 1.00 61.16 220 LEU A N 1
ATOM 1729 C CA . LEU A 1 220 ? 9.492 -7.291 12.728 1.00 61.16 220 LEU A CA 1
ATOM 1730 C C . LEU A 1 220 ? 8.657 -8.551 12.452 1.00 61.16 220 LEU A C 1
ATOM 1732 O O . LEU A 1 220 ? 9.240 -9.563 12.083 1.00 61.16 220 LEU A O 1
ATOM 1736 N N . ASP A 1 221 ? 7.327 -8.472 12.556 1.00 65.62 221 ASP A N 1
ATOM 1737 C CA . ASP A 1 221 ? 6.398 -9.573 12.267 1.00 65.62 221 ASP A CA 1
ATOM 1738 C C . ASP A 1 221 ? 6.276 -9.864 10.760 1.00 65.62 221 ASP A C 1
ATOM 1740 O O . ASP A 1 221 ? 5.814 -10.937 10.369 1.00 65.62 221 ASP A O 1
ATOM 1744 N N . ILE A 1 222 ? 6.720 -8.935 9.902 1.00 73.44 222 ILE A N 1
ATOM 1745 C CA . ILE A 1 222 ? 6.845 -9.168 8.460 1.00 73.44 222 ILE A CA 1
ATOM 1746 C C . ILE A 1 222 ? 8.059 -10.063 8.204 1.00 73.44 222 ILE A C 1
ATOM 1748 O O . ILE A 1 222 ? 9.210 -9.662 8.414 1.00 73.44 222 ILE A O 1
ATOM 1752 N N . GLN A 1 223 ? 7.785 -11.270 7.711 1.00 65.62 223 GLN A N 1
ATOM 1753 C CA . GLN A 1 223 ? 8.786 -12.299 7.457 1.00 65.62 223 GLN A CA 1
ATOM 1754 C C . GLN A 1 223 ? 9.672 -11.925 6.258 1.00 65.62 223 GLN A C 1
ATOM 1756 O O . GLN A 1 223 ? 9.224 -11.854 5.121 1.00 65.62 223 GLN A O 1
ATOM 1761 N N . GLY A 1 224 ? 10.966 -11.722 6.510 1.00 71.38 224 GLY A N 1
ATOM 1762 C CA . GLY A 1 224 ? 11.991 -11.607 5.470 1.00 71.38 224 GLY A CA 1
ATOM 1763 C C . GLY A 1 224 ? 12.171 -10.202 4.851 1.00 71.38 224 GLY A C 1
ATOM 1764 O O . GLY A 1 224 ? 11.213 -9.439 4.709 1.00 71.38 224 GLY A O 1
ATOM 1765 N N . PRO A 1 225 ? 13.403 -9.839 4.433 1.00 72.94 225 PRO A N 1
ATOM 1766 C CA . PRO A 1 225 ? 13.696 -8.564 3.760 1.00 72.94 225 PRO A CA 1
ATOM 1767 C C . PRO A 1 225 ? 12.867 -8.307 2.492 1.00 72.94 225 PRO A C 1
ATOM 1769 O O . PRO A 1 225 ? 12.532 -7.159 2.208 1.00 72.94 225 PRO A O 1
ATOM 1772 N N . ALA A 1 226 ? 12.504 -9.366 1.763 1.00 80.00 226 ALA A N 1
ATOM 1773 C CA . ALA A 1 226 ? 11.671 -9.304 0.564 1.00 80.00 226 ALA A CA 1
ATOM 1774 C C . ALA A 1 226 ? 10.276 -8.721 0.847 1.00 80.00 226 ALA A C 1
ATOM 1776 O O . ALA A 1 226 ? 9.855 -7.767 0.190 1.00 80.00 226 ALA A O 1
ATOM 1777 N N . MET A 1 227 ? 9.587 -9.216 1.883 1.00 85.50 227 MET A N 1
ATOM 1778 C CA . MET A 1 227 ? 8.230 -8.764 2.209 1.00 85.50 227 MET A CA 1
ATOM 1779 C C . MET A 1 227 ? 8.177 -7.307 2.676 1.00 85.50 227 MET A C 1
ATOM 1781 O O . MET A 1 227 ? 7.187 -6.617 2.444 1.00 85.50 227 MET A O 1
ATOM 1785 N N . ARG A 1 228 ? 9.263 -6.786 3.262 1.00 85.75 228 ARG A N 1
ATOM 1786 C CA . ARG A 1 228 ? 9.370 -5.357 3.611 1.00 85.75 228 ARG A CA 1
ATOM 1787 C C . ARG A 1 228 ? 9.435 -4.435 2.390 1.00 85.75 228 ARG A C 1
ATOM 1789 O O . ARG A 1 228 ? 9.277 -3.230 2.553 1.00 85.75 228 ARG A O 1
ATOM 1796 N N . LYS A 1 229 ? 9.650 -4.985 1.191 1.00 87.12 229 LYS A N 1
ATOM 1797 C CA . LYS A 1 229 ? 9.598 -4.259 -0.084 1.00 87.12 229 LYS A CA 1
ATOM 1798 C C . LYS A 1 229 ? 8.305 -4.535 -0.838 1.00 87.12 229 LYS A C 1
ATOM 1800 O O . LYS A 1 229 ? 7.659 -3.599 -1.301 1.00 87.12 229 LYS A O 1
ATOM 1805 N N . THR A 1 230 ? 7.900 -5.801 -0.934 1.00 92.44 230 THR A N 1
ATOM 1806 C CA . THR A 1 230 ? 6.722 -6.182 -1.723 1.00 92.44 230 THR A CA 1
ATOM 1807 C C . THR A 1 230 ? 5.414 -5.736 -1.074 1.00 92.44 230 THR A C 1
ATOM 1809 O O . THR A 1 230 ? 4.537 -5.269 -1.793 1.00 92.44 230 THR A O 1
ATOM 1812 N N . ILE A 1 231 ? 5.286 -5.776 0.261 1.00 94.31 231 ILE A N 1
ATOM 1813 C CA . ILE A 1 231 ? 4.058 -5.337 0.946 1.00 94.31 231 ILE A CA 1
ATOM 1814 C C . ILE A 1 231 ? 3.786 -3.844 0.701 1.00 94.31 231 ILE A C 1
ATOM 1816 O O . ILE A 1 231 ? 2.692 -3.535 0.231 1.00 94.31 231 ILE A O 1
ATOM 1820 N N . PRO A 1 232 ? 4.730 -2.905 0.935 1.00 94.25 232 PRO A N 1
ATOM 1821 C CA . PRO A 1 232 ? 4.492 -1.499 0.613 1.00 94.25 232 PRO A CA 1
ATOM 1822 C C . PRO A 1 232 ? 4.105 -1.248 -0.845 1.00 94.25 232 PRO A C 1
ATOM 1824 O O . PRO A 1 232 ? 3.234 -0.421 -1.104 1.00 94.25 232 PRO A O 1
ATOM 1827 N N . VAL A 1 233 ? 4.722 -1.973 -1.786 1.00 95.69 233 VAL A N 1
ATOM 1828 C CA . VAL A 1 233 ? 4.391 -1.883 -3.215 1.00 95.69 233 VAL A CA 1
ATOM 1829 C C . VAL A 1 233 ? 2.961 -2.349 -3.469 1.00 95.69 233 VAL A C 1
ATOM 1831 O O . VAL A 1 233 ? 2.186 -1.603 -4.054 1.00 95.69 233 VAL A O 1
ATOM 1834 N N . VAL A 1 234 ? 2.588 -3.540 -2.998 1.00 96.75 234 VAL A N 1
ATOM 1835 C CA . VAL A 1 234 ? 1.237 -4.101 -3.166 1.00 96.75 234 VAL A CA 1
ATOM 1836 C C . VAL A 1 234 ? 0.179 -3.167 -2.577 1.00 96.75 234 VAL A C 1
ATOM 1838 O O . VAL A 1 234 ? -0.810 -2.855 -3.237 1.00 96.75 234 VAL A O 1
ATOM 1841 N N . LEU A 1 235 ? 0.415 -2.661 -1.366 1.00 96.88 235 LEU A N 1
ATOM 1842 C CA . LEU A 1 235 ? -0.479 -1.714 -0.708 1.00 96.88 235 LEU A CA 1
ATOM 1843 C C . LEU A 1 235 ? -0.643 -0.415 -1.512 1.00 96.88 235 LEU A C 1
ATOM 1845 O O . LEU A 1 235 ? -1.761 0.069 -1.686 1.00 96.88 235 LEU A O 1
ATOM 1849 N N . TYR A 1 236 ? 0.454 0.136 -2.038 1.00 96.19 236 TYR A N 1
ATOM 1850 C CA . TYR A 1 236 ? 0.400 1.343 -2.861 1.00 96.19 236 TYR A CA 1
ATOM 1851 C C . TYR A 1 236 ? -0.308 1.111 -4.202 1.00 96.19 236 TYR A C 1
ATOM 1853 O O . TYR A 1 236 ? -1.125 1.932 -4.612 1.00 96.19 236 TYR A O 1
ATOM 1861 N N . LEU A 1 237 ? -0.054 -0.021 -4.865 1.00 97.19 237 LEU A N 1
ATOM 1862 C CA . LEU A 1 237 ? -0.731 -0.386 -6.112 1.00 97.19 237 LEU A CA 1
ATOM 1863 C C . LEU A 1 237 ? -2.245 -0.561 -5.912 1.00 97.19 237 LEU A C 1
ATOM 1865 O O . LEU A 1 237 ? -3.026 -0.194 -6.791 1.00 97.19 237 LEU A O 1
ATOM 1869 N N . GLY A 1 238 ? -2.682 -1.057 -4.750 1.00 96.88 238 GLY A N 1
ATOM 1870 C CA . GLY A 1 238 ? -4.104 -1.092 -4.405 1.00 96.88 238 GLY A CA 1
ATOM 1871 C C . GLY A 1 238 ? -4.708 0.294 -4.197 1.00 96.88 238 GLY A C 1
ATOM 1872 O O . GLY A 1 238 ? -5.803 0.549 -4.694 1.00 96.88 238 GLY A O 1
ATOM 1873 N N . LEU A 1 239 ? -3.981 1.238 -3.586 1.00 94.62 239 LEU A N 1
ATOM 1874 C CA . LEU A 1 239 ? -4.427 2.636 -3.550 1.00 94.62 239 LEU A CA 1
ATOM 1875 C C . LEU A 1 239 ? -4.538 3.237 -4.958 1.00 94.62 239 LEU A C 1
ATOM 1877 O O . LEU A 1 239 ? -5.540 3.881 -5.260 1.00 94.62 239 LEU A O 1
ATOM 1881 N N . ALA A 1 240 ? -3.550 3.013 -5.828 1.00 94.50 240 ALA A N 1
ATOM 1882 C CA . ALA A 1 240 ? -3.601 3.487 -7.213 1.00 94.50 240 ALA A CA 1
ATOM 1883 C C . ALA A 1 240 ? -4.803 2.897 -7.974 1.00 94.50 240 ALA A C 1
ATOM 1885 O O . ALA A 1 240 ? -5.471 3.613 -8.716 1.00 94.50 240 ALA A O 1
ATOM 1886 N N . SER A 1 241 ? -5.129 1.626 -7.729 1.00 95.00 241 SER A N 1
ATOM 1887 C CA . SER A 1 241 ? -6.310 0.958 -8.295 1.00 95.00 241 SER A CA 1
ATOM 1888 C C . SER A 1 241 ? -7.615 1.617 -7.832 1.00 95.00 241 SER A C 1
ATOM 1890 O O . SER A 1 241 ? -8.442 2.005 -8.659 1.00 95.00 241 SER A O 1
ATOM 1892 N N . LEU A 1 242 ? -7.753 1.864 -6.523 1.00 92.25 242 LEU A N 1
ATOM 1893 C CA . LEU A 1 242 ? -8.911 2.565 -5.955 1.00 92.25 242 LEU A CA 1
ATOM 1894 C C . LEU A 1 242 ? -9.061 4.000 -6.486 1.00 92.25 242 LEU A C 1
ATOM 1896 O O . LEU A 1 242 ? -10.188 4.453 -6.681 1.00 92.25 242 LEU A O 1
ATOM 1900 N N . ARG A 1 243 ? -7.951 4.698 -6.777 1.00 89.88 243 ARG A N 1
ATOM 1901 C CA . ARG A 1 243 ? -7.953 6.041 -7.392 1.00 89.88 243 ARG 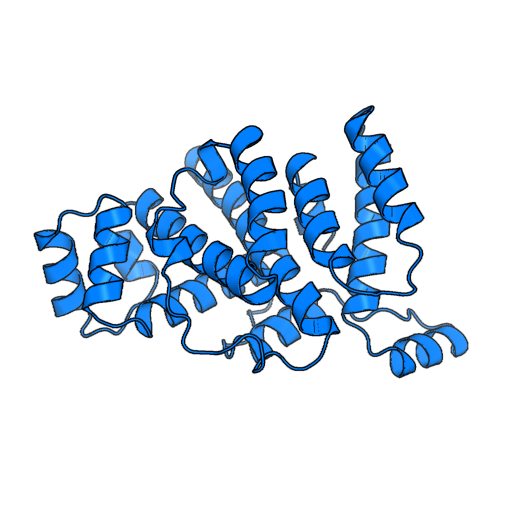A CA 1
ATOM 1902 C C . ARG A 1 243 ? -8.747 6.069 -8.693 1.00 89.88 243 ARG A C 1
ATOM 1904 O O . ARG A 1 243 ? -9.545 6.975 -8.912 1.00 89.88 243 ARG A O 1
ATOM 1911 N N . VAL A 1 244 ? -8.509 5.081 -9.553 1.00 89.06 244 VAL A N 1
ATOM 1912 C CA . VAL A 1 244 ? -9.158 4.997 -10.864 1.00 89.06 244 VAL A CA 1
ATOM 1913 C C . VAL A 1 244 ? -10.600 4.538 -10.729 1.00 89.06 244 VAL A C 1
ATOM 1915 O O . VAL A 1 244 ? -11.473 5.125 -11.356 1.00 89.06 244 VAL A O 1
ATOM 1918 N N . LYS A 1 245 ? -10.880 3.569 -9.853 1.00 86.31 245 LYS A N 1
ATOM 1919 C CA . LYS A 1 245 ? -12.251 3.124 -9.570 1.00 86.31 245 LYS A CA 1
ATOM 1920 C C . LYS A 1 245 ? -13.152 4.249 -9.055 1.00 86.31 245 LYS A C 1
ATOM 1922 O O . LYS A 1 245 ? -14.328 4.283 -9.404 1.00 86.31 245 LYS A O 1
ATOM 1927 N N . GLY A 1 246 ? -12.623 5.162 -8.237 1.00 78.12 246 GLY A N 1
ATOM 1928 C CA . GLY A 1 246 ? -13.339 6.371 -7.817 1.00 78.12 246 GLY A CA 1
ATOM 1929 C C . GLY A 1 246 ? -13.663 7.282 -9.005 1.00 78.12 246 GLY A C 1
ATOM 1930 O O . GLY A 1 246 ? -14.821 7.619 -9.225 1.00 78.12 246 GLY A O 1
ATOM 1931 N N . ALA A 1 247 ? -12.666 7.579 -9.845 1.00 73.94 247 ALA A N 1
ATOM 1932 C CA . ALA A 1 247 ? -12.855 8.404 -11.040 1.00 73.94 247 ALA A CA 1
ATOM 1933 C C . ALA A 1 247 ? -13.837 7.790 -12.062 1.00 73.94 247 ALA A C 1
ATOM 1935 O O . ALA A 1 247 ? -14.627 8.511 -12.666 1.00 73.94 247 ALA A O 1
ATOM 1936 N N . GLU A 1 248 ? -13.818 6.464 -12.236 1.00 79.12 248 GLU A N 1
ATOM 1937 C CA . GLU A 1 248 ? -14.772 5.726 -13.079 1.00 79.12 248 GLU A CA 1
ATOM 1938 C C . GLU A 1 248 ? -16.215 5.840 -12.550 1.00 79.12 248 GLU A C 1
ATOM 1940 O O . GLU A 1 248 ? -17.152 5.849 -13.345 1.00 79.12 248 GLU A O 1
ATOM 1945 N N . ARG A 1 249 ? -16.404 5.944 -11.226 1.00 70.06 249 ARG A N 1
ATOM 1946 C CA . ARG A 1 249 ? -17.724 6.114 -10.594 1.00 70.06 249 ARG A CA 1
ATOM 1947 C C . ARG A 1 249 ? -18.255 7.540 -10.697 1.00 70.06 249 ARG A C 1
ATOM 1949 O O . ARG A 1 249 ? -19.446 7.701 -10.914 1.00 70.06 249 ARG A O 1
ATOM 1956 N N . ASP A 1 250 ? -17.395 8.544 -10.552 1.00 62.12 250 ASP A N 1
ATOM 1957 C CA . ASP A 1 250 ? -17.797 9.959 -10.591 1.00 62.12 250 ASP A CA 1
ATOM 1958 C C . ASP A 1 250 ? -18.083 10.463 -12.020 1.00 62.12 250 ASP A C 1
ATOM 1960 O O . ASP A 1 250 ? -18.720 11.501 -12.203 1.00 62.12 250 ASP A O 1
ATOM 1964 N N . GLY A 1 251 ? -17.597 9.745 -13.039 1.00 56.47 251 GLY A N 1
ATOM 1965 C CA . GLY A 1 251 ? -17.850 10.023 -14.456 1.00 56.47 251 GLY A CA 1
ATOM 1966 C C . GLY A 1 251 ? -19.062 9.301 -15.065 1.00 56.47 251 GLY A C 1
ATOM 1967 O O . GLY A 1 251 ? -19.301 9.477 -16.263 1.00 56.47 251 GLY A O 1
ATOM 1968 N N . ALA A 1 252 ? -19.784 8.487 -14.284 1.00 46.06 252 ALA A N 1
ATOM 1969 C CA . ALA A 1 252 ? -20.976 7.726 -14.685 1.00 46.06 252 ALA A CA 1
ATOM 1970 C C . ALA A 1 252 ? -22.264 8.354 -14.129 1.00 46.06 252 ALA A C 1
ATOM 1972 O O . ALA A 1 252 ? -23.288 8.302 -14.849 1.00 46.06 252 ALA A O 1
#

Radius of gyration: 18.53 Å; chains: 1; bounding box: 46×43×46 Å

Secondary structure (DSSP, 8-state):
-HHHHTT--HHHHHHHHHHHTSS---S-HHHHHHHHHHHHH---HHHHHHHHHHHHHHHHHHTS-HHHHHHHHHTTS--SPPHHHHHHHHHHHTT-PPPPSS-HHHHHHHHHHHHHHHHHHHS-HHHHHHHHHHTT--HHHHHHHHHHHTT---HHHHHHHS-HHHHHHHHHHHHHHHHHHHHHHHHHHHHHHHHHHH-HHHHTT--HHHHH---SS-TTTS-HHHHHHHHHHHHHHHHHHHHHHHHHHHT-